Protein AF-A0A2S7TZQ3-F1 (afdb_monomer_lite)

Radius of gyration: 22.85 Å; chains: 1; bounding box: 57×41×84 Å

Secondary structure (DSSP, 8-state):
------PPPTTGGG-PPPHHHHHHHHHHHHHHHHHHHHHHHHHIIIIIHHHHHHHHHHHHHTT-EEEEEEEEEE-TTT--EEEEEEEEEEEETTEEEEEEEEEETTTTEEEEEEE-TT--EEEEEEEGGG--HHHHHHHHHHHHHHH-TTS--HHHH-----------SPEEEEEE-TTS-EEEEEEESSHHHHHHHHHHHHHHHT-GGGEEEE-TT--B--

pLDDT: mean 78.35, std 15.96, range [39.16, 97.81]

Structure (mmCIF, N/CA/C/O backbone):
data_AF-A0A2S7TZQ3-F1
#
_entry.id   AF-A0A2S7TZQ3-F1
#
loop_
_atom_site.group_PDB
_atom_site.id
_atom_site.type_symbol
_atom_site.label_atom_id
_atom_site.label_alt_id
_atom_site.label_comp_id
_atom_site.label_asym_id
_atom_site.label_entity_id
_atom_site.label_seq_id
_atom_site.pdbx_PDB_ins_code
_atom_site.Cartn_x
_atom_site.Cartn_y
_atom_site.Cartn_z
_atom_site.occupancy
_atom_site.B_iso_or_equiv
_atom_site.auth_seq_id
_atom_site.auth_comp_id
_atom_site.auth_asym_id
_atom_site.auth_atom_id
_atom_site.pdbx_PDB_model_num
ATOM 1 N N . MET A 1 1 ? -12.875 27.587 61.493 1.00 40.31 1 MET A N 1
ATOM 2 C CA . MET A 1 1 ? -13.147 26.764 60.299 1.00 40.31 1 MET A CA 1
ATOM 3 C C . MET A 1 1 ? -11.923 26.862 59.409 1.00 40.31 1 MET A C 1
ATOM 5 O O . MET A 1 1 ? -11.619 27.958 58.966 1.00 40.31 1 MET A O 1
ATOM 9 N N . SER A 1 2 ? -11.171 25.773 59.263 1.00 39.16 2 SER A N 1
ATOM 10 C CA . SER A 1 2 ? -10.035 25.671 58.342 1.00 39.16 2 SER A CA 1
ATOM 11 C C . SER A 1 2 ? -10.175 24.323 57.648 1.00 39.16 2 SER A C 1
ATOM 13 O O . SER A 1 2 ? -10.008 23.279 58.278 1.00 39.16 2 SER A O 1
ATOM 15 N N . THR A 1 3 ? -10.617 24.346 56.396 1.00 43.56 3 THR A N 1
ATOM 16 C CA . THR A 1 3 ? -10.601 23.195 55.496 1.00 43.56 3 THR A CA 1
ATOM 17 C C . THR A 1 3 ? -9.188 23.087 54.950 1.00 43.56 3 THR A C 1
ATOM 19 O O . THR A 1 3 ? -8.831 23.786 54.007 1.00 43.56 3 THR A O 1
ATOM 22 N N . ALA A 1 4 ? -8.362 22.263 55.592 1.00 45.78 4 ALA A N 1
ATOM 23 C CA . ALA A 1 4 ? -7.085 21.872 55.022 1.00 45.78 4 ALA A CA 1
ATOM 24 C C . ALA A 1 4 ? -7.366 21.034 53.767 1.00 45.78 4 ALA A C 1
ATOM 26 O O . ALA A 1 4 ? -7.912 19.933 53.863 1.00 45.78 4 ALA A O 1
ATOM 27 N N . GLU A 1 5 ? -7.030 21.581 52.600 1.00 50.19 5 GLU A N 1
ATOM 28 C CA . GLU A 1 5 ? -6.901 20.821 51.361 1.00 50.19 5 GLU A CA 1
ATOM 29 C C . GLU A 1 5 ? -5.890 19.698 51.612 1.00 50.19 5 GLU A C 1
ATOM 31 O O . GLU A 1 5 ? -4.717 19.941 51.907 1.00 50.19 5 GLU A O 1
ATOM 36 N N . LYS A 1 6 ? -6.364 18.449 51.578 1.00 46.00 6 LYS A N 1
ATOM 37 C CA . LYS A 1 6 ? -5.482 17.286 51.614 1.00 46.00 6 LYS A CA 1
ATOM 38 C C . LYS A 1 6 ? -4.682 17.276 50.316 1.00 46.00 6 LYS A C 1
ATOM 40 O O . LYS A 1 6 ? -5.243 17.061 49.247 1.00 46.00 6 LYS A O 1
ATOM 45 N N . ILE A 1 7 ? -3.382 17.507 50.437 1.00 48.31 7 ILE A N 1
ATOM 46 C CA . ILE A 1 7 ? -2.410 17.298 49.366 1.00 48.31 7 ILE A CA 1
ATOM 47 C C . ILE A 1 7 ? -2.466 15.802 48.994 1.00 48.31 7 ILE A C 1
ATOM 49 O O . ILE A 1 7 ? -2.360 14.982 49.911 1.00 48.31 7 ILE A O 1
ATOM 53 N N . PRO A 1 8 ? -2.664 15.430 47.712 1.00 45.78 8 PRO A N 1
ATOM 54 C CA . PRO A 1 8 ? -2.680 14.029 47.293 1.00 45.78 8 PRO A CA 1
ATOM 55 C C . PRO A 1 8 ? -1.352 13.359 47.653 1.00 45.78 8 PRO A C 1
ATOM 57 O O . PRO A 1 8 ? -0.284 13.944 47.446 1.00 45.78 8 PRO A O 1
ATOM 60 N N . GLU A 1 9 ? -1.401 12.153 48.216 1.00 46.19 9 GLU A N 1
ATOM 61 C CA . GLU A 1 9 ? -0.181 11.421 48.550 1.00 46.19 9 GLU A CA 1
ATOM 62 C C . GLU A 1 9 ? 0.488 10.917 47.265 1.00 46.19 9 GLU A C 1
ATOM 64 O O . GLU A 1 9 ? -0.164 10.487 46.319 1.00 46.19 9 GLU A O 1
ATOM 69 N N . PHE A 1 10 ? 1.822 10.922 47.240 1.00 42.47 10 PHE A N 1
ATOM 70 C CA . PHE A 1 10 ? 2.646 10.489 46.099 1.00 42.47 10 PHE A CA 1
ATOM 71 C C . PHE A 1 10 ? 2.366 9.036 45.643 1.00 42.47 10 PHE A C 1
ATOM 73 O O . PHE A 1 10 ? 2.779 8.636 44.557 1.00 42.47 10 PHE A O 1
ATOM 80 N N . ALA A 1 11 ? 1.669 8.246 46.468 1.00 44.31 11 ALA A N 1
ATOM 81 C CA . ALA A 1 11 ? 1.211 6.895 46.161 1.00 44.31 11 ALA A CA 1
ATOM 82 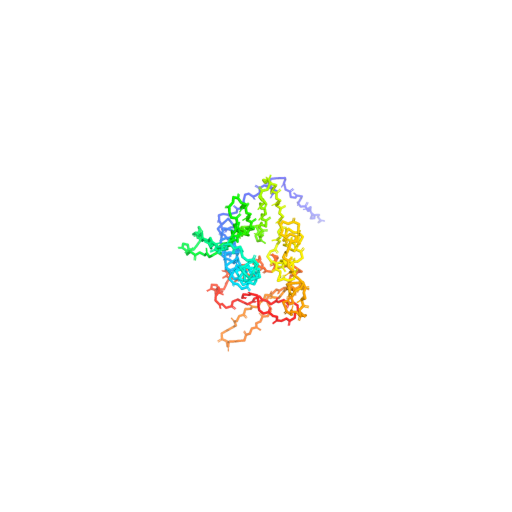C C . ALA A 1 11 ? 0.002 6.859 45.202 1.00 44.31 11 ALA A C 1
ATOM 84 O O . ALA A 1 11 ? -0.139 5.890 44.456 1.00 44.31 11 ALA A O 1
ATOM 85 N N . ASP A 1 12 ? -0.813 7.919 45.151 1.00 43.16 12 ASP A N 1
ATOM 86 C CA . ASP A 1 12 ? -1.972 8.022 44.249 1.00 43.16 12 ASP A CA 1
ATOM 87 C C . ASP A 1 12 ? -1.550 8.220 42.778 1.00 43.16 12 ASP A C 1
ATOM 89 O O . ASP A 1 12 ? -2.309 7.927 41.858 1.00 43.16 12 ASP A O 1
ATOM 93 N N . LEU A 1 13 ? -0.303 8.646 42.538 1.00 40.44 13 LEU A N 1
ATOM 94 C CA . LEU A 1 13 ? 0.304 8.775 41.203 1.00 40.44 13 LEU A CA 1
ATOM 95 C C . LEU A 1 13 ? 0.734 7.429 40.587 1.00 40.44 13 LEU A C 1
ATOM 97 O O . LEU A 1 13 ? 1.097 7.385 39.414 1.00 40.44 13 LEU A O 1
ATOM 101 N N . TYR A 1 14 ? 0.689 6.337 41.359 1.00 41.56 14 TYR A N 1
ATOM 102 C CA . TYR A 1 14 ? 1.014 4.973 40.919 1.00 41.56 14 TYR A CA 1
ATOM 103 C C . TYR A 1 14 ? -0.171 4.014 41.076 1.00 41.56 14 TYR A C 1
ATOM 105 O O . TYR A 1 14 ? 0.020 2.807 41.266 1.00 41.56 14 TYR A O 1
ATOM 113 N N . LEU A 1 15 ? -1.402 4.526 40.997 1.00 48.19 15 LEU A N 1
ATOM 114 C CA . LEU A 1 15 ? -2.578 3.673 40.874 1.00 48.19 15 LEU A CA 1
ATOM 115 C C . LEU A 1 15 ? -2.430 2.844 39.595 1.00 48.19 15 LEU A C 1
ATOM 117 O O . LEU A 1 15 ? -2.589 3.337 38.480 1.00 48.19 15 LEU A O 1
ATOM 121 N N . ARG A 1 16 ? -2.075 1.563 39.766 1.00 53.41 16 ARG A N 1
ATOM 122 C CA . ARG A 1 16 ? -2.205 0.572 38.700 1.00 53.41 16 ARG A CA 1
ATOM 123 C C . ARG A 1 16 ? -3.649 0.660 38.205 1.00 53.41 16 ARG A C 1
ATOM 125 O O . ARG A 1 16 ? -4.540 0.649 39.060 1.00 53.41 16 ARG A O 1
ATOM 132 N N . PRO A 1 17 ? -3.877 0.740 36.884 1.00 56.00 17 PRO A N 1
ATOM 133 C CA . PRO A 1 17 ? -5.229 0.784 36.364 1.00 56.00 17 PRO A CA 1
ATOM 134 C C . PRO A 1 17 ? -6.013 -0.391 36.947 1.00 56.00 17 PRO A C 1
ATOM 136 O O . PRO A 1 17 ? -5.501 -1.513 37.044 1.00 56.00 17 PRO A O 1
ATOM 139 N N . SER A 1 18 ? -7.234 -0.119 37.389 1.00 65.88 18 SER A N 1
ATOM 140 C CA . SER A 1 18 ? -8.145 -1.150 37.871 1.00 65.88 18 SER A CA 1
ATOM 141 C C . SER A 1 18 ? -8.323 -2.239 36.805 1.00 65.88 18 SER A C 1
ATOM 143 O O . SER A 1 18 ? -8.162 -1.998 35.609 1.00 65.88 18 SER A O 1
ATOM 145 N N . GLU A 1 19 ? -8.696 -3.459 37.203 1.00 63.53 19 GLU A N 1
ATOM 146 C CA . GLU A 1 19 ? -8.944 -4.542 36.234 1.00 63.53 19 GLU A CA 1
ATOM 147 C C . GLU A 1 19 ? -10.000 -4.166 35.182 1.00 63.53 19 GLU A C 1
ATOM 149 O O . GLU A 1 19 ? -9.946 -4.647 34.051 1.00 63.53 19 GLU A O 1
ATOM 154 N N . LYS A 1 20 ? -10.944 -3.290 35.548 1.00 66.19 20 LYS A N 1
ATOM 155 C CA . LYS A 1 20 ? -11.931 -2.725 34.629 1.00 66.19 20 LYS A CA 1
ATOM 156 C C . LYS A 1 20 ? -11.272 -1.782 33.619 1.00 66.19 20 LYS A C 1
ATOM 158 O O . LYS A 1 20 ? -11.453 -1.977 32.426 1.00 66.19 20 LYS A O 1
ATOM 163 N N . GLU A 1 21 ? -10.443 -0.843 34.074 1.00 60.06 21 GLU A N 1
ATOM 164 C CA . GLU A 1 21 ? -9.701 0.068 33.187 1.00 60.06 21 GLU A CA 1
ATOM 165 C C . GLU A 1 21 ? -8.742 -0.683 32.256 1.00 60.06 21 GLU A C 1
ATOM 167 O O . GLU A 1 21 ? -8.656 -0.352 31.077 1.00 60.06 21 GLU A O 1
ATOM 172 N N . MET A 1 22 ? -8.075 -1.739 32.736 1.00 61.31 22 MET A N 1
ATOM 173 C CA . MET A 1 22 ? -7.223 -2.576 31.882 1.00 61.31 22 MET A CA 1
ATOM 174 C C . MET A 1 22 ? -8.022 -3.369 30.837 1.00 61.31 22 MET A C 1
ATOM 176 O O . MET A 1 22 ? -7.559 -3.529 29.706 1.00 61.31 22 MET A O 1
ATOM 180 N N . LYS A 1 23 ? -9.218 -3.868 31.181 1.00 64.50 23 LYS A N 1
ATOM 181 C CA . LYS A 1 23 ? -10.108 -4.529 30.210 1.00 64.50 23 LYS A CA 1
ATOM 182 C C . LYS A 1 23 ? -10.623 -3.549 29.160 1.00 64.50 23 LYS A C 1
ATOM 184 O O . LYS A 1 23 ? -10.579 -3.881 27.978 1.00 64.50 23 LYS A O 1
ATOM 189 N N . ASP A 1 24 ? -11.027 -2.353 29.575 1.00 67.81 24 ASP A N 1
ATOM 190 C CA . ASP A 1 24 ? -11.523 -1.311 28.674 1.00 67.81 24 ASP A CA 1
ATOM 191 C C . ASP A 1 24 ? -10.411 -0.823 27.729 1.00 67.81 24 ASP A C 1
ATOM 193 O O . ASP A 1 24 ? -10.624 -0.713 26.523 1.00 67.81 24 ASP A O 1
ATOM 197 N N . GLN A 1 25 ? -9.188 -0.616 28.234 1.00 64.62 25 GLN A N 1
ATOM 198 C CA . GLN A 1 25 ? -8.023 -0.282 27.403 1.00 64.62 25 GLN A CA 1
ATOM 199 C C . GLN A 1 25 ? -7.701 -1.382 26.386 1.00 64.62 25 GLN A C 1
ATOM 201 O O . GLN A 1 25 ? -7.409 -1.086 25.227 1.00 64.62 25 GLN A O 1
ATOM 206 N N . ARG A 1 26 ? -7.792 -2.655 26.790 1.00 69.19 26 ARG A N 1
ATOM 207 C CA . ARG A 1 26 ? -7.564 -3.790 25.889 1.00 69.19 26 ARG A CA 1
ATOM 208 C C . ARG A 1 26 ? -8.643 -3.894 24.813 1.00 69.19 26 ARG A C 1
ATOM 210 O O . ARG A 1 26 ? -8.309 -4.205 23.675 1.00 69.19 26 ARG A O 1
ATOM 217 N N . GLY A 1 27 ? -9.904 -3.629 25.155 1.00 66.38 27 GLY A N 1
ATOM 218 C CA . GLY A 1 27 ? -11.001 -3.548 24.186 1.00 66.38 27 GLY A CA 1
ATOM 219 C C . GLY A 1 27 ? -10.746 -2.459 23.146 1.00 66.38 27 GLY A C 1
ATOM 220 O O . GLY A 1 27 ? -10.766 -2.739 21.950 1.00 66.38 27 GLY A O 1
ATOM 221 N N . ARG A 1 28 ? -10.374 -1.256 23.604 1.00 63.97 28 ARG A N 1
ATOM 222 C CA . ARG A 1 28 ? -10.083 -0.125 22.711 1.00 63.97 28 ARG A CA 1
ATOM 223 C C . ARG A 1 28 ? -8.926 -0.386 21.764 1.00 63.97 28 ARG A C 1
ATOM 225 O O . ARG A 1 28 ? -9.007 -0.100 20.576 1.00 63.97 28 ARG A O 1
ATOM 232 N N . TYR A 1 29 ? -7.857 -0.969 22.294 1.00 68.50 29 TYR A N 1
ATOM 233 C CA . TYR A 1 29 ? -6.710 -1.352 21.488 1.00 68.50 29 TYR A CA 1
ATOM 234 C C . TYR A 1 29 ? -7.091 -2.372 20.409 1.00 68.50 29 TYR A C 1
ATOM 236 O O . TYR A 1 29 ? -6.747 -2.178 19.250 1.00 68.50 29 TYR A O 1
ATOM 244 N N . ARG A 1 30 ? -7.855 -3.421 20.757 1.00 74.00 30 ARG A N 1
ATOM 245 C CA . ARG A 1 30 ? -8.294 -4.427 19.773 1.00 74.00 30 ARG A CA 1
ATOM 246 C C . ARG A 1 30 ? -9.117 -3.813 18.647 1.00 74.00 30 ARG A C 1
ATOM 248 O O . ARG A 1 30 ? -8.937 -4.189 17.495 1.00 74.00 30 ARG A O 1
ATOM 255 N N . GLN A 1 31 ? -9.992 -2.874 18.982 1.00 69.94 31 GLN A N 1
ATOM 256 C CA . GLN A 1 31 ? -10.812 -2.198 17.990 1.00 69.94 31 GLN A CA 1
ATOM 257 C C . GLN A 1 31 ? -9.984 -1.278 17.087 1.00 69.94 31 GLN A C 1
ATOM 259 O O . GLN A 1 31 ? -10.152 -1.326 15.875 1.00 69.94 31 GLN A O 1
ATOM 264 N N . ALA A 1 32 ? -9.068 -0.484 17.651 1.00 67.94 32 ALA A N 1
ATOM 265 C CA . ALA A 1 32 ? -8.173 0.357 16.858 1.00 67.94 32 ALA A CA 1
ATOM 266 C C . ALA A 1 32 ? -7.342 -0.486 15.881 1.00 67.94 32 ALA A C 1
ATOM 268 O O . ALA A 1 32 ? -7.292 -0.180 14.698 1.00 67.94 32 ALA A O 1
ATOM 269 N N . VAL A 1 33 ? -6.779 -1.600 16.352 1.00 75.94 33 VAL A N 1
ATOM 270 C CA . VAL A 1 33 ? -6.030 -2.534 15.502 1.00 75.94 33 VAL A CA 1
ATOM 271 C C . VAL A 1 33 ? -6.911 -3.109 14.390 1.00 75.94 33 VAL A C 1
ATOM 273 O O . VAL A 1 33 ? -6.476 -3.164 13.246 1.00 75.94 33 VAL A O 1
ATOM 276 N N . ARG A 1 34 ? -8.163 -3.489 14.683 1.00 79.38 34 ARG A N 1
ATOM 277 C CA . ARG A 1 34 ? -9.111 -3.961 13.658 1.00 79.38 34 ARG A CA 1
ATOM 278 C C . ARG A 1 34 ? -9.377 -2.897 12.591 1.00 79.38 34 ARG A C 1
ATOM 280 O O . ARG A 1 34 ? -9.386 -3.227 11.413 1.00 79.38 34 ARG A O 1
ATOM 287 N N . ILE A 1 35 ? -9.559 -1.640 12.992 1.00 76.12 35 ILE A N 1
ATOM 288 C CA . ILE A 1 35 ? -9.705 -0.517 12.054 1.00 76.12 35 ILE A CA 1
ATOM 289 C C . ILE A 1 35 ? -8.439 -0.368 11.202 1.00 76.12 35 ILE A C 1
ATOM 291 O O . ILE A 1 35 ? -8.540 -0.188 9.994 1.00 76.12 35 ILE A O 1
ATOM 295 N N . GLY A 1 36 ? -7.258 -0.506 11.812 1.00 76.12 36 GLY A N 1
ATOM 296 C CA . GLY A 1 36 ? -5.987 -0.539 11.094 1.00 76.12 36 GLY A CA 1
ATOM 297 C C . GLY A 1 36 ? -5.963 -1.620 10.013 1.00 76.12 36 GLY A C 1
ATOM 298 O O . GLY A 1 36 ? -5.625 -1.321 8.877 1.00 76.12 36 GLY A O 1
ATOM 299 N N . PHE A 1 37 ? -6.391 -2.847 10.326 1.00 84.88 37 PHE A N 1
ATOM 300 C CA . PHE A 1 37 ? -6.475 -3.934 9.341 1.00 84.88 37 PHE A CA 1
ATOM 301 C C . PHE A 1 37 ? -7.427 -3.619 8.178 1.00 84.88 37 PHE A C 1
ATOM 303 O O . PHE A 1 37 ? -7.059 -3.825 7.026 1.00 84.88 37 PHE A O 1
ATOM 310 N N . VAL A 1 38 ? -8.617 -3.086 8.468 1.00 82.56 38 VAL A N 1
ATOM 311 C CA . VAL A 1 38 ? -9.611 -2.735 7.438 1.00 82.56 38 VAL A CA 1
ATOM 312 C C . VAL A 1 38 ? -9.099 -1.618 6.524 1.00 82.56 38 VAL A C 1
ATOM 314 O O . VAL A 1 38 ? -9.182 -1.730 5.305 1.00 82.56 38 VAL A O 1
ATOM 317 N N . GLU A 1 39 ? -8.526 -0.555 7.092 1.00 79.19 39 GLU A N 1
ATOM 318 C CA . GLU A 1 39 ? -7.993 0.555 6.293 1.00 79.19 39 GLU A CA 1
ATOM 319 C C . GLU A 1 39 ? -6.761 0.151 5.478 1.00 79.19 39 GLU A C 1
ATOM 321 O O . GLU A 1 39 ? -6.589 0.608 4.349 1.00 79.19 39 GLU A O 1
ATOM 326 N N . MET A 1 40 ? -5.915 -0.722 6.026 1.00 90.00 40 MET A N 1
ATOM 327 C CA . MET A 1 40 ? -4.774 -1.295 5.317 1.00 90.00 40 MET A CA 1
ATOM 328 C C . MET A 1 40 ? -5.212 -2.057 4.064 1.00 90.00 40 MET A C 1
ATOM 330 O O . MET A 1 40 ? -4.648 -1.849 2.988 1.00 90.00 40 MET A O 1
ATOM 334 N N . GLU A 1 41 ? -6.213 -2.924 4.204 1.00 91.06 41 GLU A N 1
ATOM 335 C CA . GLU A 1 41 ? -6.772 -3.697 3.097 1.00 91.06 41 GLU A CA 1
ATOM 336 C C . GLU A 1 41 ? -7.365 -2.769 2.042 1.00 91.06 41 GLU A C 1
ATOM 338 O O . GLU A 1 41 ? -6.943 -2.811 0.886 1.00 91.06 41 GLU A O 1
ATOM 343 N N . ARG A 1 42 ? -8.224 -1.834 2.464 1.00 88.75 42 ARG A N 1
ATOM 344 C CA . ARG A 1 42 ? -8.833 -0.842 1.574 1.00 88.75 42 ARG A CA 1
ATOM 345 C C . ARG A 1 42 ? -7.785 -0.071 0.769 1.00 88.75 42 ARG A C 1
ATOM 347 O O . ARG A 1 42 ? -7.892 0.034 -0.446 1.00 88.75 42 ARG A O 1
ATOM 354 N N . ILE A 1 43 ? -6.744 0.454 1.419 1.00 87.94 43 ILE A N 1
ATOM 355 C CA . ILE A 1 43 ? -5.677 1.206 0.736 1.00 87.94 43 ILE A CA 1
ATOM 356 C C . ILE A 1 43 ? -4.876 0.303 -0.214 1.00 87.94 43 ILE A C 1
ATOM 358 O O . ILE A 1 43 ? -4.500 0.734 -1.308 1.00 87.94 43 ILE A O 1
ATOM 362 N N . SER A 1 44 ? -4.612 -0.943 0.177 1.00 94.06 44 SER A N 1
ATOM 363 C CA . SER A 1 44 ? -3.892 -1.895 -0.673 1.00 94.06 44 SER A CA 1
ATOM 364 C C . SER A 1 44 ? -4.675 -2.201 -1.952 1.00 94.06 44 SER A C 1
ATOM 366 O O . SER A 1 44 ? -4.103 -2.161 -3.042 1.00 94.06 44 SER A O 1
ATOM 368 N N . GLU A 1 45 ? -5.978 -2.452 -1.826 1.00 90.81 45 GLU A N 1
ATOM 369 C CA . GLU A 1 45 ? -6.866 -2.817 -2.934 1.00 90.81 45 GLU A CA 1
ATOM 370 C C . GLU A 1 45 ? -7.268 -1.629 -3.814 1.00 90.81 45 GLU A C 1
ATOM 372 O O . GLU A 1 45 ? -7.337 -1.768 -5.033 1.00 90.81 45 GLU A O 1
ATOM 377 N N . GLU A 1 46 ? -7.521 -0.459 -3.225 1.00 87.75 46 GLU A N 1
ATOM 378 C CA . GLU A 1 46 ? -8.034 0.710 -3.953 1.00 87.75 46 GLU A CA 1
ATOM 379 C C . GLU A 1 46 ? -6.927 1.633 -4.478 1.00 87.75 46 GLU A C 1
ATOM 381 O O . GLU A 1 46 ? -7.172 2.408 -5.403 1.00 87.75 46 GLU A O 1
ATOM 386 N N . VAL A 1 47 ? -5.717 1.575 -3.905 1.00 88.19 47 VAL A N 1
ATOM 387 C CA . VAL A 1 47 ? -4.598 2.456 -4.282 1.00 88.19 47 VAL A CA 1
ATOM 388 C C . VAL A 1 47 ? -3.396 1.652 -4.757 1.00 88.19 47 VAL A C 1
ATOM 390 O O . VAL A 1 47 ? -3.001 1.768 -5.912 1.00 88.19 47 VAL A O 1
ATOM 393 N N . VAL A 1 48 ? -2.792 0.827 -3.900 1.00 93.25 48 VAL A N 1
ATOM 394 C CA . VAL A 1 48 ? -1.484 0.218 -4.210 1.00 93.25 48 VAL A CA 1
ATOM 395 C C . VAL A 1 48 ? -1.558 -0.714 -5.423 1.00 93.25 48 VAL A C 1
ATOM 397 O O . VAL A 1 48 ? -0.749 -0.579 -6.343 1.00 93.25 48 VAL A O 1
ATOM 400 N N . ILE A 1 49 ? -2.516 -1.646 -5.442 1.00 94.75 49 ILE A N 1
ATOM 401 C CA . ILE A 1 49 ? -2.660 -2.619 -6.534 1.00 94.75 49 ILE A CA 1
ATOM 402 C C . ILE A 1 49 ? -3.002 -1.919 -7.862 1.00 94.75 49 ILE A C 1
ATOM 404 O O . ILE A 1 49 ? -2.257 -2.131 -8.820 1.00 94.75 49 ILE A O 1
ATOM 408 N N . PRO A 1 50 ? -4.022 -1.039 -7.951 1.00 92.50 50 PRO A N 1
ATOM 409 C CA . PRO A 1 50 ? -4.340 -0.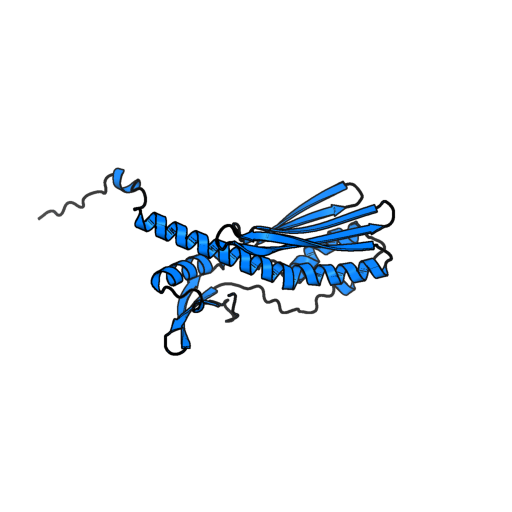343 -9.200 1.00 92.50 50 PRO A CA 1
ATOM 410 C C . PRO A 1 50 ? -3.185 0.507 -9.737 1.00 92.50 50 PRO A C 1
ATOM 412 O O . PRO A 1 50 ? -2.944 0.545 -10.945 1.00 92.50 50 PRO A O 1
ATOM 415 N N . GLU A 1 51 ? -2.426 1.172 -8.861 1.00 91.56 51 GLU A N 1
ATOM 416 C CA . GLU A 1 51 ? -1.258 1.941 -9.297 1.00 91.56 51 GLU A CA 1
ATOM 417 C C . GLU A 1 51 ? -0.125 1.039 -9.803 1.00 91.56 51 GLU A C 1
ATOM 419 O O . GLU A 1 51 ? 0.536 1.365 -10.793 1.00 91.56 51 GLU A O 1
ATOM 424 N N . PHE A 1 52 ? 0.066 -0.140 -9.206 1.00 95.38 52 PHE A N 1
ATOM 425 C CA . PHE A 1 52 ? 0.971 -1.150 -9.754 1.00 95.38 52 PHE A CA 1
ATOM 426 C C . PHE A 1 52 ? 0.510 -1.725 -11.089 1.00 95.38 52 PHE A C 1
ATOM 428 O O . PHE A 1 52 ? 1.360 -1.972 -11.943 1.00 95.38 52 PHE A O 1
ATOM 435 N N . GLU A 1 53 ? -0.792 -1.897 -11.312 1.00 94.56 53 GLU A N 1
ATOM 436 C CA . GLU A 1 53 ? -1.324 -2.319 -12.612 1.00 94.56 53 GLU A CA 1
ATOM 437 C C . GLU A 1 53 ? -1.015 -1.287 -13.702 1.00 94.56 53 GLU A C 1
ATOM 439 O O . GLU A 1 53 ? -0.538 -1.658 -14.778 1.00 94.56 53 GLU A O 1
ATOM 444 N N . LYS A 1 54 ? -1.191 0.011 -13.410 1.00 92.56 54 LYS A N 1
ATOM 445 C CA . LYS A 1 54 ? -0.851 1.107 -14.337 1.00 92.56 54 LYS A CA 1
ATOM 446 C C . LYS A 1 54 ? 0.639 1.115 -14.683 1.00 92.56 54 LYS A C 1
ATOM 448 O O . LYS A 1 54 ? 1.002 1.112 -15.859 1.00 92.56 54 LYS A O 1
ATOM 453 N N . VAL A 1 55 ? 1.511 1.077 -13.671 1.00 93.69 55 VAL A N 1
ATOM 454 C CA . VAL A 1 55 ? 2.971 1.026 -13.877 1.00 93.69 55 VAL A CA 1
ATOM 455 C C . VAL A 1 55 ? 3.374 -0.246 -14.624 1.00 93.69 55 VAL A C 1
ATOM 457 O O . VAL A 1 55 ? 4.220 -0.207 -15.519 1.00 93.69 55 VAL A O 1
ATOM 460 N N . GLY A 1 56 ? 2.762 -1.376 -14.272 1.00 95.38 56 GLY A N 1
ATOM 461 C CA . GLY A 1 56 ? 3.027 -2.666 -14.887 1.00 95.38 56 GLY A CA 1
ATOM 462 C C . GLY A 1 56 ? 2.685 -2.688 -16.371 1.00 95.38 56 GLY A C 1
ATOM 463 O O . GLY A 1 56 ? 3.499 -3.167 -17.157 1.00 95.38 56 GLY A O 1
ATOM 464 N N . ALA A 1 57 ? 1.554 -2.100 -16.769 1.00 95.12 57 ALA A N 1
ATOM 465 C CA . ALA A 1 57 ? 1.169 -1.978 -18.173 1.00 95.12 57 ALA A CA 1
ATOM 466 C C . ALA A 1 57 ? 2.215 -1.201 -18.993 1.00 95.12 57 ALA A C 1
ATOM 468 O O . ALA A 1 57 ? 2.679 -1.696 -20.020 1.00 95.12 57 ALA A O 1
ATOM 469 N N . ILE A 1 58 ? 2.668 -0.046 -18.490 1.00 94.75 58 ILE A N 1
ATOM 470 C CA . ILE A 1 58 ? 3.694 0.784 -19.151 1.00 94.75 58 ILE A CA 1
ATOM 471 C C . ILE A 1 58 ? 5.008 0.004 -19.321 1.00 94.75 58 ILE A C 1
ATOM 473 O O . ILE A 1 58 ? 5.636 0.018 -20.382 1.00 94.75 58 ILE A O 1
ATOM 477 N N . LEU A 1 59 ? 5.433 -0.711 -18.277 1.00 95.50 59 LEU A N 1
ATOM 478 C CA .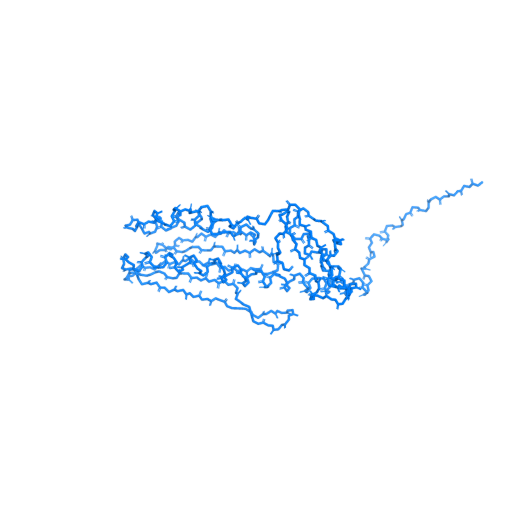 LEU A 1 59 ? 6.654 -1.517 -18.306 1.00 95.50 59 LEU A CA 1
ATOM 479 C C . LEU A 1 59 ? 6.542 -2.712 -19.263 1.00 95.50 59 LEU A C 1
ATOM 481 O O . LEU A 1 59 ? 7.498 -3.014 -19.984 1.00 95.50 59 LEU A O 1
ATOM 485 N N . MET A 1 60 ? 5.386 -3.377 -19.298 1.00 95.75 60 MET A N 1
ATOM 486 C CA . MET A 1 60 ? 5.124 -4.477 -20.227 1.00 95.75 60 MET A CA 1
ATOM 487 C C . MET A 1 60 ? 5.190 -4.016 -21.686 1.00 95.75 60 MET A C 1
ATOM 489 O O . MET A 1 60 ? 5.821 -4.693 -22.501 1.00 95.75 60 MET A O 1
ATOM 493 N N . ASP A 1 61 ? 4.639 -2.843 -22.006 1.00 94.88 61 ASP A N 1
ATOM 494 C CA . ASP A 1 61 ? 4.720 -2.252 -23.350 1.00 94.88 61 ASP A CA 1
ATOM 495 C C . ASP A 1 61 ? 6.169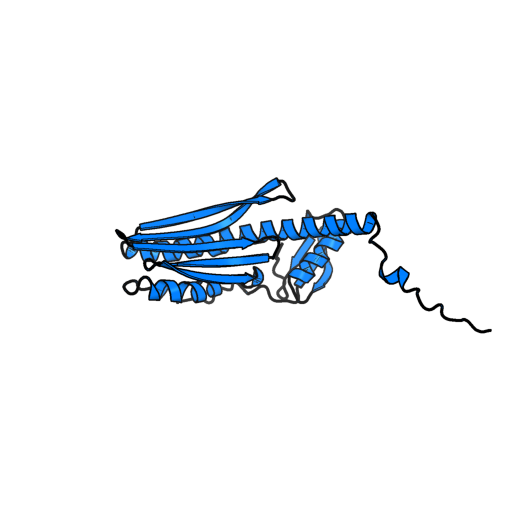 -1.933 -23.763 1.00 94.88 61 ASP A C 1
ATOM 497 O O . ASP A 1 61 ? 6.534 -2.039 -24.938 1.00 94.88 61 ASP A O 1
ATOM 501 N N . ALA A 1 62 ? 7.036 -1.633 -22.792 1.00 94.00 62 ALA A N 1
ATOM 502 C CA . ALA A 1 62 ? 8.475 -1.460 -22.996 1.00 94.00 62 ALA A CA 1
ATOM 503 C C . ALA A 1 62 ? 9.278 -2.783 -23.052 1.00 94.00 62 ALA A C 1
ATOM 505 O O . ALA A 1 62 ? 10.503 -2.769 -23.243 1.00 94.00 62 ALA A O 1
ATOM 506 N N . GLY A 1 63 ? 8.611 -3.935 -22.923 1.00 95.00 63 GLY A N 1
ATOM 507 C CA . GLY A 1 63 ? 9.212 -5.267 -23.024 1.00 95.00 63 GLY A CA 1
ATOM 508 C C . GLY A 1 63 ? 9.835 -5.791 -21.727 1.00 95.00 63 GLY A C 1
ATOM 509 O O . GLY A 1 63 ? 10.785 -6.579 -21.793 1.00 95.00 63 GLY A O 1
ATOM 510 N N . TYR A 1 64 ? 9.346 -5.336 -20.572 1.00 96.69 64 TYR A N 1
ATOM 511 C CA . TYR A 1 64 ? 9.662 -5.916 -19.266 1.00 96.69 64 TYR A CA 1
ATOM 512 C C . TYR A 1 64 ? 8.661 -7.012 -18.883 1.00 96.69 64 TYR A C 1
ATOM 514 O O . TYR A 1 64 ? 7.468 -6.906 -19.154 1.00 96.69 64 TYR A O 1
ATOM 522 N N . ASP A 1 65 ? 9.150 -8.036 -18.186 1.00 97.12 65 ASP A N 1
ATOM 523 C CA . ASP A 1 65 ? 8.314 -9.024 -17.508 1.00 97.12 65 ASP A CA 1
ATOM 524 C C . ASP A 1 65 ? 7.948 -8.487 -16.120 1.00 97.12 65 ASP A C 1
ATOM 526 O O . ASP A 1 65 ? 8.837 -8.184 -15.312 1.00 97.12 65 ASP A O 1
ATOM 530 N N . VAL A 1 66 ? 6.649 -8.374 -15.846 1.00 97.56 66 VAL A N 1
ATOM 531 C CA . VAL A 1 66 ? 6.111 -7.756 -14.630 1.00 97.56 66 VAL A CA 1
ATOM 532 C C . VAL A 1 66 ? 5.186 -8.725 -13.893 1.00 97.56 66 VAL A C 1
ATOM 534 O O . VAL A 1 66 ? 4.369 -9.405 -14.510 1.00 97.56 66 VAL A O 1
ATOM 537 N N . GLU A 1 67 ? 5.306 -8.777 -12.568 1.00 97.75 67 GLU A N 1
ATOM 538 C CA . GLU A 1 67 ? 4.472 -9.588 -11.677 1.00 97.75 67 GLU A CA 1
ATOM 539 C C . GLU A 1 67 ? 4.006 -8.733 -10.491 1.00 97.75 67 GLU A C 1
ATOM 541 O O . GLU A 1 67 ? 4.829 -8.114 -9.812 1.00 97.75 67 GLU A O 1
ATOM 546 N N . ILE A 1 68 ? 2.695 -8.710 -10.236 1.00 97.44 68 ILE A N 1
ATOM 547 C CA . ILE A 1 68 ? 2.118 -8.135 -9.015 1.00 97.44 68 ILE A CA 1
ATOM 548 C C . ILE A 1 68 ? 1.950 -9.267 -8.003 1.00 97.44 68 ILE A C 1
ATOM 550 O O . ILE A 1 68 ? 1.266 -10.254 -8.267 1.00 97.44 68 ILE A O 1
ATOM 554 N N . VAL A 1 69 ? 2.584 -9.118 -6.846 1.00 97.12 69 VAL A N 1
ATOM 555 C CA . VAL A 1 69 ? 2.513 -10.050 -5.722 1.00 97.12 69 VAL A CA 1
ATOM 556 C C . VAL A 1 69 ? 1.678 -9.399 -4.633 1.00 97.12 69 VAL A C 1
ATOM 558 O O . VAL A 1 69 ? 2.044 -8.336 -4.149 1.00 97.12 69 VAL A O 1
ATOM 561 N N . VAL A 1 70 ? 0.567 -10.019 -4.248 1.00 96.69 70 VAL A N 1
ATOM 562 C CA . VAL A 1 70 ? -0.287 -9.538 -3.153 1.00 96.69 70 VAL A CA 1
ATOM 563 C C . VAL A 1 70 ? 0.118 -10.245 -1.862 1.00 96.69 70 VAL A C 1
ATOM 565 O O . VAL A 1 70 ? 0.384 -11.449 -1.878 1.00 96.69 70 VAL A O 1
ATOM 568 N N . PHE A 1 71 ? 0.188 -9.498 -0.762 1.00 95.81 71 PHE A N 1
ATOM 569 C CA . PHE A 1 71 ? 0.506 -10.031 0.561 1.00 95.81 71 PHE A CA 1
ATOM 570 C C . PHE A 1 71 ? -0.741 -10.035 1.436 1.00 95.81 71 PHE A C 1
ATOM 572 O O . PHE A 1 71 ? -1.489 -9.057 1.460 1.00 95.81 71 PHE A O 1
ATOM 579 N N . ASP A 1 72 ? -0.933 -11.115 2.182 1.00 94.69 72 ASP A N 1
ATOM 580 C CA . ASP A 1 72 ? -1.990 -11.248 3.173 1.00 94.69 72 ASP A CA 1
ATOM 581 C C . ASP A 1 72 ? -1.414 -11.457 4.580 1.00 94.69 72 ASP A C 1
ATOM 583 O O . ASP A 1 72 ? -0.233 -11.765 4.779 1.00 94.69 72 ASP A O 1
ATOM 587 N N . THR A 1 73 ? -2.242 -11.201 5.587 1.00 92.12 73 THR A N 1
ATOM 588 C CA . THR A 1 73 ? -1.891 -11.404 6.991 1.00 92.12 73 THR A CA 1
ATOM 589 C C . THR A 1 73 ? -3.131 -11.735 7.813 1.00 92.12 73 THR A C 1
ATOM 591 O O . THR A 1 73 ? -4.215 -11.198 7.582 1.00 92.12 73 THR A O 1
ATOM 594 N N . GLU A 1 74 ? -2.980 -12.625 8.789 1.00 90.56 74 GLU A N 1
ATOM 595 C CA . GLU A 1 74 ? -4.050 -12.963 9.727 1.00 90.56 74 GLU A CA 1
ATOM 596 C C . GLU A 1 74 ? -4.104 -11.936 10.864 1.00 90.56 74 GLU A C 1
ATOM 598 O O . GLU A 1 74 ? -3.099 -11.616 11.513 1.00 90.56 74 GLU A O 1
ATOM 603 N N . SER A 1 75 ? -5.303 -11.434 11.148 1.00 85.06 75 SER A N 1
ATOM 604 C CA . SER A 1 75 ? -5.535 -10.518 12.252 1.00 85.06 75 SER A CA 1
ATOM 605 C C . SER A 1 75 ? -5.511 -11.245 13.589 1.00 85.06 75 SER A C 1
ATOM 607 O O . SER A 1 75 ? -6.373 -12.065 13.895 1.00 85.06 75 SER A O 1
ATOM 609 N N . ASN A 1 76 ? -4.594 -10.854 14.471 1.00 79.31 76 ASN A N 1
ATOM 610 C CA . ASN A 1 76 ? -4.541 -11.379 15.839 1.00 79.31 76 ASN A CA 1
ATOM 611 C C . ASN A 1 76 ? -5.685 -10.878 16.748 1.00 79.31 76 ASN A C 1
ATOM 613 O O . ASN A 1 76 ? -5.738 -11.247 17.929 1.00 79.31 76 ASN A O 1
ATOM 617 N N . VAL A 1 77 ? -6.563 -9.999 16.244 1.00 77.88 77 VAL A N 1
ATOM 618 C CA . VAL A 1 77 ? -7.688 -9.439 17.005 1.00 77.88 77 VAL A CA 1
ATOM 619 C C . VAL A 1 77 ? -9.047 -9.986 16.588 1.00 77.88 77 VAL A C 1
ATOM 621 O O . VAL A 1 77 ? -9.906 -10.060 17.474 1.00 77.88 77 VAL A O 1
ATOM 624 N N . CYS A 1 78 ? -9.246 -10.372 15.326 1.00 75.50 78 CYS A N 1
ATOM 625 C CA . CYS A 1 78 ? -10.517 -10.921 14.837 1.00 75.50 78 CYS A CA 1
ATOM 626 C C . CYS A 1 78 ? -10.405 -12.247 14.067 1.00 75.50 78 CYS A C 1
ATOM 628 O O . CYS A 1 78 ? -11.437 -12.751 13.649 1.00 75.50 78 CYS A O 1
ATOM 630 N N . ASP A 1 79 ? -9.208 -12.835 13.951 1.00 79.31 79 ASP A N 1
ATOM 631 C CA . ASP A 1 79 ? -8.947 -14.110 13.257 1.00 79.31 79 ASP A CA 1
ATOM 632 C C . ASP A 1 79 ? -9.356 -14.116 11.762 1.00 79.31 79 ASP A C 1
ATOM 634 O O . ASP A 1 79 ? -9.432 -15.175 11.140 1.00 79.31 79 ASP A O 1
ATOM 638 N N . ASP A 1 80 ? -9.588 -12.935 11.177 1.00 84.94 80 ASP A N 1
ATOM 639 C CA . ASP A 1 80 ? -9.844 -12.743 9.747 1.00 84.94 80 ASP A CA 1
ATOM 640 C C . ASP A 1 80 ? -8.524 -12.518 8.984 1.00 84.94 80 ASP A C 1
ATOM 642 O O . ASP A 1 80 ? -7.540 -12.024 9.545 1.00 84.94 80 ASP A O 1
ATOM 646 N N . LEU A 1 81 ? -8.506 -12.867 7.695 1.00 91.69 81 LEU A N 1
ATOM 647 C CA . LEU A 1 81 ? -7.383 -12.629 6.785 1.00 91.69 81 LEU A CA 1
ATOM 648 C C . LEU A 1 81 ? -7.591 -11.298 6.053 1.00 91.69 81 LEU A C 1
ATOM 650 O O . LEU A 1 81 ? -8.670 -11.087 5.507 1.00 91.69 81 LEU A O 1
ATOM 654 N N . PHE A 1 82 ? -6.562 -10.450 6.020 1.00 92.06 82 PHE A N 1
ATOM 655 C CA . PHE A 1 82 ? -6.592 -9.142 5.358 1.00 92.06 82 PHE A CA 1
ATOM 656 C C . PHE A 1 82 ? -5.450 -8.997 4.358 1.00 92.06 82 PHE A C 1
ATOM 658 O O . PHE A 1 82 ? -4.334 -9.459 4.621 1.00 92.06 82 PHE A O 1
ATOM 665 N N . VAL A 1 83 ? -5.692 -8.280 3.260 1.00 94.44 83 VAL A N 1
ATOM 666 C CA . VAL A 1 83 ? -4.616 -7.835 2.360 1.00 94.44 83 VAL A CA 1
ATOM 667 C C . VAL A 1 83 ? -3.773 -6.771 3.064 1.00 94.44 83 VAL A C 1
ATOM 669 O O . VAL A 1 83 ? -4.283 -5.732 3.477 1.00 94.44 83 VAL A O 1
ATOM 672 N N . CYS A 1 84 ? -2.469 -7.011 3.209 1.00 94.00 84 CYS A N 1
ATOM 673 C CA . CYS A 1 84 ? -1.556 -6.088 3.893 1.00 94.00 84 CYS A CA 1
ATOM 674 C C . CYS A 1 84 ? -0.640 -5.300 2.969 1.00 94.00 84 CYS A C 1
ATOM 676 O O . CYS A 1 84 ? 0.116 -4.450 3.432 1.00 94.00 84 CYS A O 1
ATOM 678 N N . GLY A 1 85 ? -0.687 -5.561 1.672 1.00 96.25 85 GLY A N 1
ATOM 679 C CA . GLY A 1 85 ? 0.082 -4.798 0.714 1.00 96.25 85 GLY A CA 1
ATOM 680 C C . GLY A 1 85 ? 0.280 -5.545 -0.584 1.00 96.25 85 GLY A C 1
ATOM 681 O O . GLY A 1 85 ? -0.310 -6.598 -0.836 1.00 96.25 85 GLY A O 1
ATOM 682 N N . ALA A 1 86 ? 1.153 -4.991 -1.410 1.00 97.81 86 ALA A N 1
ATOM 683 C CA . ALA A 1 86 ? 1.512 -5.590 -2.676 1.00 97.81 86 ALA A CA 1
ATOM 684 C C . ALA A 1 86 ? 2.953 -5.245 -3.045 1.00 97.81 86 ALA A C 1
ATOM 686 O O . ALA A 1 86 ? 3.544 -4.285 -2.544 1.00 97.81 86 ALA A O 1
ATOM 687 N N . GLY A 1 87 ? 3.519 -6.019 -3.960 1.00 97.44 87 GLY A N 1
ATOM 688 C CA . GLY A 1 87 ? 4.800 -5.749 -4.582 1.00 97.44 87 GLY A CA 1
ATOM 689 C C . GLY A 1 87 ? 4.717 -5.858 -6.095 1.00 97.44 87 GLY A C 1
ATOM 690 O O . GLY A 1 87 ? 4.091 -6.767 -6.626 1.00 97.44 87 GLY A O 1
ATOM 691 N N . LEU A 1 88 ? 5.396 -4.952 -6.787 1.00 97.69 88 LEU A N 1
ATOM 692 C CA . LEU A 1 88 ? 5.631 -5.003 -8.219 1.00 97.69 88 LEU A CA 1
ATOM 693 C C . LEU A 1 88 ? 7.043 -5.517 -8.469 1.00 97.69 88 LEU A C 1
ATOM 695 O O . LEU A 1 88 ? 8.028 -4.819 -8.214 1.00 97.69 88 LEU A O 1
ATOM 699 N N . ARG A 1 89 ? 7.151 -6.737 -8.984 1.00 97.50 89 ARG A N 1
ATOM 700 C CA . ARG A 1 89 ? 8.413 -7.326 -9.423 1.00 97.50 89 ARG A CA 1
ATOM 701 C C . ARG A 1 89 ? 8.593 -7.074 -10.913 1.00 97.50 89 ARG A C 1
ATOM 703 O O . ARG A 1 89 ? 7.710 -7.366 -11.709 1.00 97.50 89 ARG A O 1
ATOM 710 N N . ILE A 1 90 ? 9.765 -6.568 -11.281 1.00 97.56 90 ILE A N 1
ATOM 711 C CA . ILE A 1 90 ? 10.084 -6.134 -12.641 1.00 97.56 90 ILE A CA 1
ATOM 712 C C . ILE A 1 90 ? 11.359 -6.842 -13.082 1.00 97.56 90 ILE A C 1
ATOM 714 O O . ILE A 1 90 ? 12.369 -6.838 -12.368 1.00 97.56 90 ILE A O 1
ATOM 718 N N . SER A 1 91 ? 11.338 -7.457 -14.260 1.00 96.38 91 SER A N 1
ATOM 719 C CA . SER A 1 91 ? 12.492 -8.180 -14.780 1.00 96.38 91 SER A CA 1
ATOM 720 C C . SER A 1 91 ? 12.691 -8.032 -16.281 1.00 96.38 91 SER A C 1
ATOM 722 O O . SER A 1 91 ? 11.745 -7.897 -17.047 1.00 96.38 91 SER A O 1
ATOM 724 N N . ARG A 1 92 ? 13.961 -8.046 -16.697 1.00 94.12 92 ARG A N 1
ATOM 725 C CA . ARG A 1 92 ? 14.366 -8.097 -18.106 1.00 94.12 92 ARG A CA 1
ATOM 726 C C . ARG A 1 92 ? 15.726 -8.776 -18.216 1.00 94.12 92 ARG A C 1
ATOM 728 O O . ARG A 1 92 ? 16.758 -8.210 -17.851 1.00 94.12 92 ARG A O 1
ATOM 735 N N . GLY A 1 93 ? 15.738 -10.022 -18.685 1.00 90.38 93 GLY A N 1
ATOM 736 C CA . GLY A 1 93 ? 16.953 -10.841 -18.693 1.00 90.38 93 GLY A CA 1
ATOM 737 C C . GLY A 1 93 ? 17.500 -11.055 -17.276 1.00 90.38 93 GLY A C 1
ATOM 738 O O . GLY A 1 93 ? 16.848 -11.688 -16.455 1.00 90.38 93 GLY A O 1
ATOM 739 N N . HIS A 1 94 ? 18.697 -10.533 -16.989 1.00 87.94 94 HIS A N 1
ATOM 740 C CA . HIS A 1 94 ? 19.339 -10.625 -15.666 1.00 87.94 94 HIS A CA 1
ATOM 741 C C . HIS A 1 94 ? 19.057 -9.428 -14.747 1.00 87.94 94 HIS A C 1
ATOM 743 O O . HIS A 1 94 ? 19.522 -9.407 -13.608 1.00 87.94 94 HIS A O 1
ATOM 749 N N . MET A 1 95 ? 18.350 -8.410 -15.241 1.00 90.69 95 MET A N 1
ATOM 750 C CA . MET A 1 95 ? 18.000 -7.233 -14.453 1.00 90.69 95 MET A CA 1
ATOM 751 C C . MET A 1 95 ? 16.720 -7.522 -13.674 1.00 90.69 95 MET A C 1
ATOM 753 O O . MET A 1 95 ? 15.712 -7.903 -14.269 1.00 90.69 95 MET A O 1
ATOM 757 N N . HIS A 1 96 ? 16.772 -7.333 -12.356 1.00 94.31 96 HIS A N 1
ATOM 758 C CA . HIS A 1 96 ? 15.642 -7.526 -11.452 1.00 94.31 96 HIS A CA 1
ATOM 759 C C . HIS A 1 96 ? 15.491 -6.314 -10.540 1.00 94.31 96 HIS A C 1
ATOM 761 O O . HIS A 1 96 ? 16.429 -5.947 -9.837 1.00 94.31 96 HIS A O 1
ATOM 767 N N . SER A 1 97 ? 14.299 -5.739 -10.529 1.00 96.25 97 SER A N 1
ATOM 768 C CA . SER A 1 97 ? 13.918 -4.625 -9.669 1.00 96.25 97 SER A CA 1
ATOM 769 C C . SER A 1 97 ? 12.594 -4.954 -8.976 1.00 96.25 97 SER A C 1
ATOM 771 O O . SER A 1 97 ? 11.825 -5.785 -9.463 1.00 96.25 97 SER A O 1
ATOM 773 N N . ALA A 1 98 ? 12.324 -4.324 -7.840 1.00 96.56 98 ALA A N 1
ATOM 774 C CA . ALA A 1 98 ? 11.076 -4.479 -7.112 1.00 96.56 98 ALA A CA 1
ATOM 775 C C . ALA A 1 98 ? 10.655 -3.170 -6.440 1.00 96.56 98 ALA A C 1
ATOM 777 O O . ALA A 1 98 ? 11.500 -2.383 -6.009 1.00 96.56 98 ALA A O 1
ATOM 778 N N . ILE A 1 99 ? 9.347 -2.977 -6.330 1.00 96.94 99 ILE A N 1
ATOM 779 C CA . ILE A 1 99 ? 8.708 -1.960 -5.493 1.00 96.94 99 ILE A CA 1
ATOM 780 C C . ILE A 1 99 ? 7.748 -2.713 -4.582 1.00 96.94 99 ILE A C 1
ATOM 782 O O . ILE A 1 99 ? 7.026 -3.576 -5.063 1.00 96.94 99 ILE A O 1
ATOM 786 N N . VAL A 1 100 ? 7.750 -2.438 -3.286 1.00 96.81 100 VAL A N 1
ATOM 787 C CA . VAL A 1 100 ? 6.964 -3.174 -2.294 1.00 96.81 100 VAL A CA 1
ATOM 788 C C . VAL A 1 100 ? 6.322 -2.173 -1.350 1.00 96.81 100 VAL A C 1
ATOM 790 O O . VAL A 1 100 ? 7.011 -1.304 -0.825 1.00 96.81 100 VAL A O 1
ATOM 793 N N . TYR A 1 101 ? 5.019 -2.300 -1.137 1.00 95.81 101 TYR A N 1
ATOM 794 C CA . TYR A 1 101 ? 4.305 -1.639 -0.054 1.00 95.81 101 TYR A CA 1
ATOM 795 C C . TYR A 1 101 ? 3.828 -2.692 0.932 1.00 95.81 101 TYR A C 1
ATOM 797 O O . TYR A 1 101 ? 3.157 -3.645 0.536 1.00 95.81 101 TYR A O 1
ATOM 805 N N . THR A 1 102 ? 4.130 -2.475 2.206 1.00 96.12 102 THR A N 1
ATOM 806 C CA . THR A 1 102 ? 3.673 -3.326 3.307 1.00 96.12 102 THR A CA 1
ATOM 807 C C . THR A 1 102 ? 3.040 -2.451 4.375 1.00 96.12 102 THR A C 1
ATOM 809 O O . THR A 1 102 ? 3.654 -1.483 4.818 1.00 96.12 102 THR A O 1
ATOM 812 N N . GLY A 1 103 ? 1.815 -2.767 4.770 1.00 93.56 103 GLY A N 1
ATOM 813 C CA . GLY A 1 103 ? 1.070 -2.066 5.803 1.00 93.56 103 GLY A CA 1
ATOM 814 C C . GLY A 1 103 ? 1.333 -2.630 7.196 1.00 93.56 103 GLY A C 1
ATOM 815 O O . GLY A 1 103 ? 1.399 -3.843 7.398 1.00 93.56 103 GLY A O 1
ATOM 816 N N . ASP A 1 104 ? 1.440 -1.729 8.166 1.00 89.44 104 ASP A N 1
ATOM 817 C CA . ASP A 1 104 ? 1.437 -2.011 9.595 1.00 89.44 104 ASP A CA 1
ATOM 818 C C . ASP A 1 104 ? 0.127 -1.481 10.219 1.00 89.44 104 ASP A C 1
ATOM 820 O O . ASP A 1 104 ? -0.008 -0.273 10.463 1.00 89.44 104 ASP A O 1
ATOM 824 N N . PRO A 1 105 ? -0.844 -2.366 10.513 1.00 81.25 105 PRO A N 1
ATOM 825 C CA . PRO A 1 105 ? -2.139 -1.977 11.066 1.00 81.25 105 PRO A CA 1
ATOM 826 C C . PRO A 1 105 ? -2.062 -1.572 12.546 1.00 81.25 105 PRO A C 1
ATOM 828 O O . PRO A 1 105 ? -3.028 -1.039 13.089 1.00 81.25 105 PRO A O 1
ATOM 831 N N . TYR A 1 106 ? -0.934 -1.812 13.225 1.00 81.12 106 TYR A N 1
ATOM 832 C CA . TYR A 1 106 ? -0.722 -1.393 14.613 1.00 81.12 106 TYR A CA 1
ATOM 833 C C . TYR A 1 106 ? -0.228 0.053 14.702 1.00 81.12 106 TYR A C 1
ATOM 835 O O . TYR A 1 106 ? -0.492 0.722 15.705 1.00 81.12 106 TYR A O 1
ATOM 843 N N . CYS A 1 107 ? 0.467 0.518 13.661 1.00 79.94 107 CYS A N 1
ATOM 844 C CA . CYS A 1 107 ? 1.018 1.869 13.555 1.00 79.94 107 CYS A CA 1
ATOM 845 C C . CYS A 1 107 ? 0.238 2.772 12.581 1.00 79.94 107 CYS A C 1
ATOM 847 O O . CYS A 1 107 ? 0.441 3.981 12.604 1.00 79.94 107 CYS A O 1
ATOM 849 N N . PHE A 1 108 ? -0.687 2.219 11.783 1.00 78.12 108 PHE A N 1
ATOM 850 C CA . PHE A 1 108 ? -1.424 2.930 10.723 1.00 78.12 108 PHE A CA 1
ATOM 851 C C . PHE A 1 108 ? -0.499 3.534 9.655 1.00 78.12 108 PHE A C 1
ATOM 853 O O . PHE A 1 108 ? -0.703 4.658 9.174 1.00 78.12 108 PHE A O 1
ATOM 860 N N . GLU A 1 109 ? 0.534 2.779 9.286 1.00 88.69 109 GLU A N 1
ATOM 861 C CA . GLU A 1 109 ? 1.579 3.201 8.355 1.00 88.69 109 GLU A CA 1
ATOM 862 C C . GLU A 1 109 ? 1.831 2.137 7.290 1.00 88.69 109 GLU A C 1
ATOM 864 O O . GLU A 1 109 ? 1.709 0.943 7.543 1.00 88.69 109 GLU A O 1
ATOM 869 N N . PHE A 1 110 ? 2.164 2.572 6.081 1.00 94.19 110 PHE A N 1
ATOM 870 C CA . PHE A 1 110 ? 2.756 1.733 5.051 1.00 94.19 110 PHE A CA 1
ATOM 871 C C . PHE A 1 110 ? 4.245 2.025 4.958 1.00 94.19 110 PHE A C 1
ATOM 873 O O . PHE A 1 110 ? 4.655 3.183 5.002 1.00 94.19 110 PHE A O 1
ATOM 880 N N . THR A 1 111 ? 5.026 0.989 4.702 1.00 95.75 111 THR A N 1
ATOM 881 C CA . THR A 1 111 ? 6.426 1.107 4.317 1.00 95.75 111 THR A CA 1
ATOM 882 C C . THR A 1 111 ? 6.546 0.846 2.819 1.00 95.75 111 THR A C 1
ATOM 884 O O . THR A 1 111 ? 6.217 -0.241 2.342 1.00 95.75 111 THR A O 1
ATOM 887 N N . LEU A 1 112 ? 7.027 1.845 2.076 1.00 95.88 112 LEU A N 1
ATOM 888 C CA . LEU A 1 112 ? 7.471 1.714 0.689 1.00 95.88 112 LEU A CA 1
ATOM 889 C C . LEU A 1 112 ? 8.935 1.278 0.681 1.00 95.88 112 LEU A C 1
ATOM 891 O O . LEU A 1 112 ? 9.806 2.033 1.110 1.00 95.88 112 LEU A O 1
ATOM 895 N N . GLN A 1 113 ? 9.217 0.113 0.112 1.00 96.62 113 GLN A N 1
ATOM 896 C CA . GLN A 1 113 ? 10.565 -0.355 -0.183 1.00 96.62 113 GLN A CA 1
ATOM 897 C C . GLN A 1 113 ? 10.785 -0.429 -1.692 1.00 96.62 113 GLN A C 1
ATOM 899 O O . GLN A 1 113 ? 9.953 -0.953 -2.431 1.00 96.62 113 GLN A O 1
ATOM 904 N N . THR A 1 114 ? 11.930 0.057 -2.167 1.00 96.19 114 THR A N 1
ATOM 905 C CA . THR A 1 114 ? 12.358 -0.164 -3.556 1.00 96.19 114 THR A CA 1
ATOM 906 C C . THR A 1 114 ? 13.690 -0.884 -3.588 1.00 96.19 114 THR A C 1
ATOM 908 O O . THR A 1 114 ? 14.547 -0.659 -2.737 1.00 96.19 114 THR A O 1
ATOM 911 N N . HIS A 1 115 ? 13.866 -1.754 -4.575 1.00 95.44 115 HIS A N 1
ATOM 912 C CA . HIS A 1 115 ? 15.108 -2.465 -4.840 1.00 95.44 115 HIS A CA 1
ATOM 913 C C . HIS A 1 115 ? 15.387 -2.408 -6.339 1.00 95.44 115 HIS A C 1
ATOM 915 O O . HIS A 1 115 ? 14.562 -2.849 -7.136 1.00 95.44 115 HIS A O 1
ATOM 921 N N . ASN A 1 116 ? 16.534 -1.870 -6.746 1.00 91.50 116 ASN A N 1
ATOM 922 C CA . ASN A 1 116 ? 16.905 -1.823 -8.161 1.00 91.50 116 ASN A CA 1
ATOM 923 C C . ASN A 1 116 ? 17.890 -2.938 -8.544 1.00 91.50 116 ASN A C 1
ATOM 925 O O . ASN A 1 116 ? 18.497 -3.597 -7.701 1.00 91.50 116 ASN A O 1
ATOM 929 N N . TYR A 1 117 ? 18.103 -3.110 -9.846 1.00 89.44 117 TYR A N 1
ATOM 930 C CA . TYR A 1 117 ? 18.983 -4.148 -10.390 1.00 89.44 117 TYR A CA 1
ATOM 931 C C . TYR A 1 117 ? 20.469 -4.007 -10.014 1.00 89.44 117 TYR A C 1
ATOM 933 O O . TYR A 1 117 ? 21.231 -4.952 -10.218 1.00 89.44 117 TYR A O 1
ATOM 941 N N . VAL A 1 118 ? 20.899 -2.857 -9.475 1.00 88.88 118 VAL A N 1
ATOM 942 C CA . VAL A 1 118 ? 22.264 -2.666 -8.949 1.00 88.88 118 VAL A CA 1
ATOM 943 C C . VAL A 1 118 ? 22.375 -2.980 -7.452 1.00 88.88 118 VAL A C 1
ATOM 945 O O . VAL A 1 118 ? 23.456 -2.842 -6.881 1.00 88.88 118 VAL A O 1
ATOM 948 N N . GLY A 1 119 ? 21.284 -3.420 -6.819 1.00 86.62 119 GLY A N 1
ATOM 949 C CA . GLY A 1 119 ? 21.236 -3.812 -5.411 1.00 86.62 119 GLY A CA 1
ATOM 950 C C . GLY A 1 119 ? 21.029 -2.654 -4.433 1.00 86.62 119 GLY A C 1
ATOM 951 O O . GLY A 1 119 ? 21.221 -2.838 -3.232 1.00 86.62 119 GLY A O 1
ATOM 952 N N . ALA A 1 120 ? 20.675 -1.456 -4.911 1.00 90.88 120 ALA A N 1
ATOM 953 C CA . ALA A 1 120 ? 20.334 -0.344 -4.030 1.00 90.88 120 ALA A CA 1
ATOM 954 C C . ALA A 1 120 ? 18.916 -0.526 -3.482 1.00 90.88 120 ALA A C 1
ATOM 956 O O . ALA A 1 120 ? 17.996 -0.839 -4.240 1.00 90.88 120 ALA A O 1
ATOM 957 N N . VAL A 1 121 ? 18.766 -0.292 -2.177 1.00 93.94 121 VAL A N 1
ATOM 958 C CA . VAL A 1 121 ? 17.494 -0.359 -1.455 1.00 93.94 121 VAL A CA 1
ATOM 959 C C . VAL A 1 121 ? 17.155 1.014 -0.893 1.00 93.94 121 VAL A C 1
ATOM 961 O O . VAL A 1 121 ? 18.029 1.682 -0.334 1.00 93.94 121 VAL A O 1
ATOM 964 N N . THR A 1 122 ? 15.896 1.422 -1.015 1.00 94.44 122 THR A N 1
ATOM 965 C CA . THR A 1 122 ? 15.344 2.575 -0.292 1.00 94.44 122 THR A CA 1
ATOM 966 C C . THR A 1 122 ? 14.115 2.156 0.495 1.00 94.44 122 THR A C 1
ATOM 968 O O . THR A 1 122 ? 13.425 1.218 0.104 1.00 94.44 122 THR A O 1
ATOM 971 N N . GLU A 1 123 ? 13.854 2.863 1.591 1.00 95.00 123 GLU A N 1
ATOM 972 C CA . GLU A 1 123 ? 12.716 2.625 2.473 1.00 95.00 123 GLU A CA 1
ATOM 973 C C . GLU A 1 123 ? 12.126 3.966 2.917 1.00 95.00 123 GLU A C 1
ATOM 975 O O . GLU A 1 123 ? 12.879 4.892 3.240 1.00 95.00 123 GLU A O 1
ATOM 980 N N . VAL A 1 124 ? 10.800 4.089 2.873 1.00 93.81 124 VAL A N 1
ATOM 981 C CA . VAL A 1 124 ? 10.063 5.296 3.264 1.00 93.81 124 VAL A CA 1
ATOM 982 C C . VAL A 1 124 ? 8.738 4.903 3.906 1.00 93.81 124 VAL A C 1
ATOM 984 O O . VAL A 1 124 ? 7.920 4.246 3.264 1.00 93.81 124 VAL A O 1
ATOM 987 N N . ASP A 1 125 ? 8.492 5.386 5.121 1.00 91.69 125 ASP A N 1
ATOM 988 C CA . ASP A 1 125 ? 7.215 5.198 5.808 1.00 91.69 125 ASP A CA 1
ATOM 989 C C . ASP A 1 125 ? 6.214 6.311 5.480 1.00 91.69 125 ASP A C 1
ATOM 991 O O . ASP A 1 125 ? 6.565 7.485 5.288 1.00 91.69 125 ASP A O 1
ATOM 995 N N . VAL A 1 126 ? 4.937 5.945 5.428 1.00 88.12 126 VAL A N 1
ATOM 996 C CA . VAL A 1 126 ? 3.830 6.853 5.144 1.00 88.12 126 VAL A CA 1
ATOM 997 C C . VAL A 1 126 ? 2.578 6.456 5.911 1.00 88.12 126 VAL A C 1
ATOM 999 O O . VAL A 1 126 ? 2.069 5.348 5.795 1.00 88.12 126 VAL A O 1
ATOM 1002 N N . ALA A 1 127 ? 2.037 7.402 6.673 1.00 82.25 127 ALA A N 1
ATOM 1003 C CA . ALA A 1 127 ? 0.767 7.214 7.360 1.00 82.25 127 ALA A CA 1
ATOM 1004 C C . ALA A 1 127 ? -0.384 6.982 6.366 1.00 82.25 127 ALA A C 1
ATOM 1006 O O . ALA A 1 127 ? -0.448 7.651 5.331 1.00 82.25 127 ALA A O 1
ATOM 1007 N N . TYR A 1 128 ? -1.333 6.113 6.723 1.00 82.50 128 TYR A N 1
ATOM 1008 C CA . TYR A 1 128 ? -2.460 5.697 5.871 1.00 82.50 128 TYR A CA 1
ATOM 1009 C C . TYR A 1 128 ? -3.200 6.871 5.223 1.00 82.50 128 TYR A C 1
ATOM 1011 O O . TYR A 1 128 ? -3.377 6.910 4.011 1.00 82.50 128 TYR A O 1
ATOM 1019 N N . HIS A 1 129 ? -3.534 7.897 6.010 1.00 74.69 129 HIS A N 1
ATOM 1020 C CA . HIS A 1 129 ? -4.265 9.078 5.536 1.00 74.69 129 HIS A CA 1
ATOM 1021 C C . HIS A 1 129 ? -3.508 9.931 4.501 1.00 74.69 129 HIS A C 1
ATOM 1023 O O . HIS A 1 129 ? -4.101 10.827 3.902 1.00 74.69 129 HIS A O 1
ATOM 1029 N N . LYS A 1 130 ? -2.204 9.698 4.305 1.00 79.00 130 LYS A N 1
ATOM 1030 C CA . LYS A 1 130 ? -1.373 10.403 3.317 1.00 79.00 130 LYS A CA 1
ATOM 1031 C C . LYS A 1 130 ? -1.145 9.594 2.045 1.00 79.00 130 LYS A C 1
ATOM 1033 O O . LYS A 1 130 ? -0.679 10.180 1.067 1.00 79.00 130 LYS A O 1
ATOM 1038 N N . LEU A 1 131 ? -1.417 8.286 2.053 1.00 81.38 131 LEU A N 1
ATOM 1039 C CA . LEU A 1 131 ? -1.177 7.428 0.899 1.00 81.38 131 LEU A CA 1
ATOM 1040 C C . LEU A 1 131 ? -2.305 7.596 -0.124 1.00 81.38 131 LEU A C 1
ATOM 1042 O O . LEU A 1 131 ? -3.312 6.898 -0.097 1.00 81.38 131 LEU A O 1
ATOM 1046 N N . THR A 1 132 ? -2.124 8.558 -1.024 1.00 79.75 132 THR A N 1
ATOM 1047 C CA . THR A 1 132 ? -2.982 8.783 -2.193 1.00 79.75 132 THR A CA 1
ATOM 1048 C C . THR A 1 132 ? -2.281 8.316 -3.472 1.00 79.75 132 THR A C 1
ATOM 1050 O O . THR A 1 132 ? -1.049 8.192 -3.465 1.00 79.75 132 THR A O 1
ATOM 1053 N N . PRO A 1 133 ? -3.002 8.139 -4.596 1.00 81.75 133 PRO A N 1
ATOM 1054 C CA . PRO A 1 133 ? -2.378 7.894 -5.900 1.00 81.75 133 PRO A CA 1
ATOM 1055 C C . PRO A 1 133 ? -1.291 8.925 -6.238 1.00 81.75 133 PRO A C 1
ATOM 1057 O O . PRO A 1 133 ? -0.177 8.568 -6.600 1.00 81.75 133 PRO A O 1
ATOM 1060 N N . VAL A 1 134 ? -1.543 10.213 -5.978 1.00 79.31 134 VAL A N 1
ATOM 1061 C CA . VAL A 1 134 ? -0.555 11.287 -6.192 1.00 79.31 134 VAL A CA 1
ATOM 1062 C C . VAL A 1 134 ? 0.693 11.104 -5.321 1.00 79.31 134 VAL A C 1
ATOM 1064 O O . VAL A 1 134 ? 1.820 11.314 -5.780 1.00 79.31 134 VAL A O 1
ATOM 1067 N N . TRP A 1 135 ? 0.519 10.717 -4.050 1.00 84.44 135 TRP A N 1
ATOM 1068 C CA . TRP A 1 135 ? 1.656 10.407 -3.182 1.00 84.44 135 TRP A CA 1
ATOM 1069 C C . TRP A 1 135 ? 2.460 9.242 -3.753 1.00 84.44 135 TRP A C 1
ATOM 1071 O O . TRP A 1 135 ? 3.687 9.332 -3.840 1.00 84.44 135 TRP A O 1
ATOM 1081 N N . PHE A 1 136 ? 1.772 8.176 -4.162 1.00 84.69 136 PHE A N 1
ATOM 1082 C CA . PHE A 1 136 ? 2.377 7.004 -4.778 1.00 84.69 136 PHE A CA 1
ATOM 1083 C C . PHE A 1 136 ? 3.193 7.406 -6.009 1.00 84.69 136 PHE A C 1
ATOM 1085 O O . PHE A 1 136 ? 4.397 7.147 -6.054 1.00 84.69 136 PHE A O 1
ATOM 1092 N N . HIS A 1 137 ? 2.582 8.135 -6.948 1.00 86.38 137 HIS A N 1
ATOM 1093 C CA . HIS A 1 137 ? 3.226 8.611 -8.173 1.00 86.38 137 HIS A CA 1
ATOM 1094 C C . HIS A 1 137 ? 4.501 9.373 -7.853 1.00 86.38 137 HIS A C 1
ATOM 1096 O O . HIS A 1 137 ? 5.574 9.009 -8.323 1.00 86.38 137 HIS A O 1
ATOM 1102 N N . ARG A 1 138 ? 4.424 10.384 -6.980 1.00 83.62 138 ARG A N 1
ATOM 1103 C CA . ARG A 1 138 ? 5.577 11.234 -6.653 1.00 83.62 138 ARG A CA 1
ATOM 1104 C C . ARG A 1 138 ? 6.756 10.444 -6.085 1.00 83.62 138 ARG A C 1
ATOM 1106 O O . ARG A 1 138 ? 7.905 10.773 -6.378 1.00 83.62 138 ARG A O 1
ATOM 1113 N N . ASN A 1 139 ? 6.488 9.443 -5.249 1.00 86.50 139 ASN A N 1
ATOM 1114 C CA . ASN A 1 139 ? 7.542 8.691 -4.566 1.00 86.50 139 ASN A CA 1
ATOM 1115 C C . ASN A 1 139 ? 8.097 7.550 -5.428 1.00 86.50 139 ASN A C 1
ATOM 1117 O O . ASN A 1 139 ? 9.299 7.285 -5.388 1.00 86.50 139 ASN A O 1
ATOM 1121 N N . VAL A 1 140 ? 7.263 6.937 -6.265 1.00 90.31 140 VAL A N 1
ATOM 1122 C CA . VAL A 1 140 ? 7.665 5.831 -7.141 1.00 90.31 140 VAL A CA 1
ATOM 1123 C C . VAL A 1 140 ? 8.271 6.336 -8.459 1.00 90.31 140 VAL A C 1
ATOM 1125 O O . VAL A 1 140 ? 9.206 5.723 -8.973 1.00 90.31 140 VAL A O 1
ATOM 1128 N N . LEU A 1 141 ? 7.851 7.497 -8.975 1.00 89.69 141 LEU A N 1
ATOM 1129 C CA . LEU A 1 141 ? 8.321 8.045 -10.256 1.00 89.69 141 LEU A CA 1
ATOM 1130 C C . LEU A 1 141 ? 9.839 8.265 -10.289 1.00 89.69 141 LEU A C 1
ATOM 1132 O O . LEU A 1 141 ? 10.480 7.985 -11.302 1.00 89.69 141 LEU A O 1
ATOM 1136 N N . SER A 1 142 ? 10.445 8.722 -9.186 1.00 86.44 142 SER A N 1
ATOM 1137 C CA . SER A 1 142 ? 11.906 8.901 -9.137 1.00 86.44 142 SER A CA 1
ATOM 1138 C C . SER A 1 142 ? 12.652 7.572 -9.280 1.00 86.44 142 SER A C 1
ATOM 1140 O O . SER A 1 142 ? 13.666 7.497 -9.971 1.00 86.44 142 SER A O 1
ATOM 1142 N N . PHE A 1 143 ? 12.116 6.506 -8.680 1.00 90.81 143 PHE A N 1
ATOM 1143 C CA . PHE A 1 143 ? 12.673 5.167 -8.794 1.00 90.81 143 PHE A CA 1
ATOM 1144 C C . PHE A 1 143 ? 12.495 4.625 -10.212 1.00 90.81 143 PHE A C 1
ATOM 1146 O O . PHE A 1 143 ? 13.449 4.088 -10.775 1.00 90.81 143 PHE A O 1
ATOM 1153 N N . LEU A 1 144 ? 11.305 4.795 -10.795 1.00 93.25 144 LEU A N 1
ATOM 1154 C CA . LEU A 1 144 ? 10.991 4.334 -12.146 1.00 93.25 144 LEU A CA 1
ATOM 1155 C C . LEU A 1 144 ? 11.889 5.001 -13.190 1.00 93.25 144 LEU A C 1
ATOM 1157 O O . LEU A 1 144 ? 12.568 4.315 -13.948 1.00 93.25 144 LEU A O 1
ATOM 1161 N N . THR A 1 145 ? 11.971 6.330 -13.166 1.00 90.94 145 THR A N 1
ATOM 1162 C CA . THR A 1 145 ? 12.786 7.105 -14.117 1.00 90.94 145 THR A CA 1
ATOM 1163 C C . THR A 1 145 ? 14.284 6.831 -13.974 1.00 90.94 145 THR A C 1
ATOM 1165 O O . THR A 1 145 ? 15.000 6.790 -14.973 1.00 90.94 145 THR A O 1
ATOM 1168 N N . ALA A 1 146 ? 14.777 6.599 -12.752 1.00 89.69 146 ALA A N 1
ATOM 1169 C CA . ALA A 1 146 ? 16.179 6.255 -12.522 1.00 89.69 146 ALA A CA 1
ATOM 1170 C C . ALA A 1 146 ? 16.514 4.801 -12.897 1.00 89.69 146 ALA A C 1
ATOM 1172 O O . ALA A 1 146 ? 17.625 4.525 -13.355 1.00 89.69 146 ALA A O 1
ATOM 1173 N N . SER A 1 147 ? 15.583 3.867 -12.679 1.00 92.00 147 SER A N 1
ATOM 1174 C CA . SER A 1 147 ? 15.814 2.431 -12.889 1.00 92.00 147 SER A CA 1
ATOM 1175 C C . SER A 1 147 ? 15.543 1.984 -14.325 1.00 92.00 147 SER A C 1
ATOM 1177 O O . SER A 1 147 ? 16.172 1.024 -14.771 1.00 92.00 147 SER A O 1
ATOM 1179 N N . PHE A 1 148 ? 14.650 2.680 -15.035 1.00 92.62 148 PHE A N 1
ATOM 1180 C CA . PHE A 1 148 ? 14.184 2.348 -16.387 1.00 92.62 148 PHE A CA 1
ATOM 1181 C C . PHE A 1 148 ? 14.213 3.598 -17.292 1.00 92.62 148 PHE A C 1
ATOM 1183 O O . PHE A 1 148 ? 13.166 4.089 -17.715 1.00 92.62 148 PHE A O 1
ATOM 1190 N N . PRO A 1 149 ? 15.401 4.169 -17.565 1.00 90.62 149 PRO A N 1
ATOM 1191 C CA . PRO A 1 149 ? 15.538 5.462 -18.243 1.00 90.62 149 PRO A CA 1
ATOM 1192 C C . PRO A 1 149 ? 15.058 5.468 -19.702 1.00 90.62 149 PRO A C 1
ATOM 1194 O O . PRO A 1 149 ? 14.912 6.535 -20.294 1.00 90.62 149 PRO A O 1
ATOM 1197 N N . GLU A 1 150 ? 14.868 4.299 -20.312 1.00 91.06 150 GLU A N 1
ATOM 1198 C 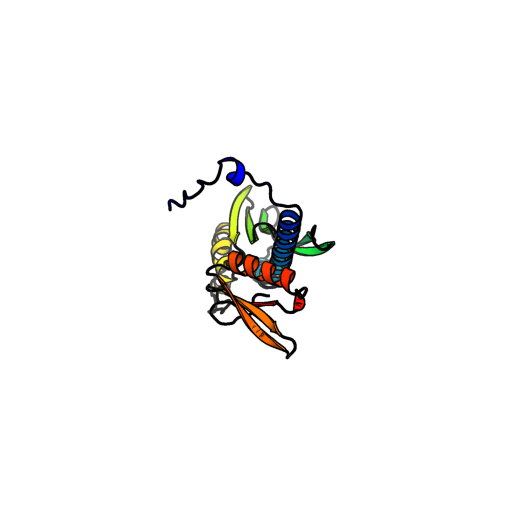CA . GLU A 1 150 ? 14.344 4.153 -21.670 1.00 91.06 150 GLU A CA 1
ATOM 1199 C C . GLU A 1 150 ? 12.811 4.125 -21.752 1.00 91.06 150 GLU A C 1
ATOM 1201 O O . GLU A 1 150 ? 12.273 4.120 -22.859 1.00 91.06 150 GLU A O 1
ATOM 1206 N N . VAL A 1 151 ? 12.123 4.063 -20.609 1.00 93.00 151 VAL A N 1
ATOM 1207 C CA . VAL A 1 151 ? 10.663 3.981 -20.524 1.00 93.00 151 VAL A CA 1
ATOM 1208 C C . VAL A 1 151 ? 10.091 5.375 -20.289 1.00 93.00 151 VAL A C 1
ATOM 1210 O O . VAL A 1 151 ? 10.570 6.120 -19.435 1.00 93.00 151 VAL A O 1
ATOM 1213 N N . ASP A 1 152 ? 9.062 5.729 -21.055 1.00 90.06 152 ASP A N 1
ATOM 1214 C CA . ASP A 1 152 ? 8.345 6.987 -20.880 1.00 90.06 152 ASP A CA 1
ATOM 1215 C C . ASP A 1 152 ? 7.237 6.819 -19.832 1.00 90.06 152 ASP A C 1
ATOM 1217 O O . ASP A 1 152 ? 6.284 6.074 -20.036 1.00 90.06 152 ASP A O 1
ATOM 1221 N N . PHE A 1 153 ? 7.385 7.505 -18.697 1.00 89.31 153 PHE A N 1
ATOM 1222 C CA . PHE A 1 153 ? 6.399 7.534 -17.611 1.00 89.31 153 PHE A CA 1
ATOM 1223 C C . PHE A 1 153 ? 5.621 8.858 -17.563 1.00 89.31 153 PHE A C 1
ATOM 1225 O O . PHE A 1 153 ? 5.028 9.175 -16.534 1.00 89.31 153 PHE A O 1
ATOM 1232 N N . SER A 1 154 ? 5.651 9.669 -18.626 1.00 82.56 154 SER A N 1
ATOM 1233 C CA . SER A 1 154 ? 4.945 10.959 -18.658 1.00 82.56 154 SER A CA 1
ATOM 1234 C C . SER A 1 154 ? 3.437 10.806 -18.449 1.00 82.56 154 SER A C 1
ATOM 1236 O O . SER A 1 154 ? 2.889 11.510 -17.606 1.00 82.56 154 SER A O 1
ATOM 1238 N N . ASP A 1 155 ? 2.807 9.810 -19.074 1.00 75.44 155 ASP A N 1
ATOM 1239 C CA . ASP A 1 155 ? 1.379 9.496 -18.888 1.00 75.44 155 ASP A CA 1
ATOM 1240 C C . ASP A 1 155 ? 1.039 9.056 -17.449 1.00 75.44 155 ASP A C 1
ATOM 1242 O O . ASP A 1 155 ? -0.085 9.221 -16.990 1.00 75.44 155 ASP A O 1
ATOM 1246 N N . PHE A 1 156 ? 2.015 8.522 -16.704 1.00 77.50 156 PHE A N 1
ATOM 1247 C CA . PHE A 1 156 ? 1.872 8.214 -15.275 1.00 77.50 156 PHE A CA 1
ATOM 1248 C C . PHE A 1 156 ? 2.107 9.444 -14.383 1.00 77.50 156 PHE A C 1
ATOM 1250 O O . PHE A 1 156 ? 1.676 9.473 -13.236 1.00 77.50 156 PHE A O 1
ATOM 1257 N N . ALA A 1 157 ? 2.807 10.460 -14.892 1.00 63.41 157 ALA A N 1
ATOM 1258 C CA . ALA A 1 157 ? 3.055 11.719 -14.195 1.00 63.41 157 ALA A CA 1
ATOM 1259 C C . ALA A 1 157 ? 1.930 12.749 -14.403 1.00 63.41 157 ALA A C 1
ATOM 1261 O O . ALA A 1 157 ? 1.832 13.699 -13.621 1.00 63.41 157 ALA A O 1
ATOM 1262 N N . GLU A 1 158 ? 1.096 12.580 -15.434 1.00 59.66 158 GLU A N 1
ATOM 1263 C CA . GLU A 1 158 ? -0.125 13.358 -15.636 1.00 59.66 158 GLU A CA 1
ATOM 1264 C C . GLU A 1 158 ? -1.192 12.903 -14.640 1.00 59.66 158 GLU A C 1
ATOM 1266 O O . GLU A 1 158 ? -2.074 12.097 -14.926 1.00 59.66 158 GLU A O 1
ATOM 1271 N N . THR A 1 159 ? -1.112 13.435 -13.424 1.00 55.25 159 THR A N 1
ATOM 1272 C CA . THR A 1 159 ? -2.240 13.384 -12.506 1.00 55.25 159 THR A CA 1
ATOM 1273 C C . THR A 1 159 ? -3.362 14.207 -13.134 1.00 55.25 159 THR A C 1
ATOM 1275 O O . THR A 1 159 ? -3.308 15.441 -13.104 1.00 55.25 159 THR A O 1
ATOM 1278 N N . GLU A 1 160 ? -4.400 13.552 -13.671 1.00 52.38 160 GLU A N 1
ATOM 1279 C CA . GLU A 1 160 ? -5.734 14.150 -13.588 1.00 52.38 160 GLU A CA 1
ATOM 1280 C C . GLU A 1 160 ? -5.914 14.600 -12.130 1.00 52.38 160 GLU A C 1
ATOM 1282 O O . GLU A 1 160 ? -5.359 13.964 -11.229 1.00 52.38 160 GLU A O 1
ATOM 1287 N N . ASP A 1 161 ? -6.582 15.733 -11.891 1.00 47.59 161 ASP A N 1
ATOM 1288 C CA . ASP A 1 161 ? -6.933 16.203 -10.545 1.00 47.59 161 ASP A CA 1
ATOM 1289 C C . ASP A 1 161 ? -7.843 15.152 -9.886 1.00 47.59 161 ASP A C 1
ATOM 1291 O O . ASP A 1 161 ? -9.063 15.306 -9.801 1.00 47.59 161 ASP A O 1
ATOM 1295 N N . ASP A 1 162 ? -7.254 14.034 -9.482 1.00 45.38 162 ASP A N 1
ATOM 1296 C CA . ASP A 1 162 ? -7.950 12.884 -8.973 1.00 45.38 162 ASP A CA 1
ATOM 1297 C C . ASP A 1 162 ? -8.236 13.248 -7.531 1.00 45.38 162 ASP A C 1
ATOM 1299 O O . ASP A 1 162 ? -7.354 13.325 -6.668 1.00 45.38 162 ASP A O 1
ATOM 1303 N N . GLN A 1 163 ? -9.498 13.591 -7.304 1.00 47.66 163 GLN A N 1
ATOM 1304 C CA . GLN A 1 163 ? -10.054 13.996 -6.026 1.00 47.66 163 GLN A CA 1
ATOM 1305 C C . GLN A 1 163 ? -10.128 12.801 -5.064 1.00 47.66 163 GLN A C 1
ATOM 1307 O O . GLN A 1 163 ? -11.120 12.624 -4.357 1.00 47.66 163 GLN A O 1
ATOM 1312 N N . TRP A 1 164 ? -9.041 12.036 -4.927 1.00 49.56 164 TRP A N 1
ATOM 1313 C CA . TRP A 1 164 ? -8.672 11.457 -3.641 1.00 49.56 164 TRP A CA 1
ATOM 1314 C C . TRP A 1 164 ? -8.293 12.612 -2.727 1.00 49.56 164 TRP A C 1
ATOM 1316 O O . TRP A 1 164 ? -7.131 12.868 -2.412 1.00 49.56 164 TRP A O 1
ATOM 1326 N N . LEU A 1 165 ? -9.324 13.373 -2.360 1.00 50.94 165 LEU A N 1
ATOM 1327 C CA . LEU A 1 165 ? -9.278 14.402 -1.352 1.00 50.94 165 LEU A CA 1
ATOM 1328 C C . LEU A 1 165 ? -8.608 13.728 -0.152 1.00 50.94 165 LEU A C 1
ATOM 1330 O O . LEU A 1 165 ? -9.147 12.783 0.424 1.00 50.94 165 LEU A O 1
ATOM 1334 N N . VAL A 1 166 ? -7.397 14.151 0.186 1.00 56.16 166 VAL A N 1
ATOM 1335 C CA . VAL A 1 166 ? -6.728 13.709 1.408 1.00 56.16 166 VAL A CA 1
ATOM 1336 C C . VAL A 1 166 ? -7.758 13.853 2.523 1.00 56.16 166 VAL A C 1
ATOM 1338 O O . VAL A 1 166 ? -8.428 14.886 2.609 1.00 56.16 166 VAL A O 1
ATOM 1341 N N . MET A 1 167 ? -8.030 12.785 3.274 1.00 60.53 167 MET A N 1
ATOM 1342 C CA . MET A 1 167 ? -8.942 12.898 4.408 1.00 60.53 167 MET A CA 1
ATOM 1343 C C . MET A 1 167 ? -8.265 13.829 5.400 1.00 60.53 167 MET A C 1
ATOM 1345 O O . MET A 1 167 ? -7.228 13.504 5.978 1.00 60.53 167 MET A O 1
ATOM 1349 N N . GLU A 1 168 ? -8.797 15.040 5.491 1.00 63.66 168 GLU A N 1
ATOM 1350 C CA . GLU A 1 168 ? -8.214 16.120 6.263 1.00 63.66 168 GLU A CA 1
ATOM 1351 C C . GLU A 1 168 ? -9.108 16.385 7.463 1.00 63.66 168 GLU A C 1
ATOM 1353 O O . GLU A 1 168 ? -10.336 16.449 7.349 1.00 63.66 168 GLU A O 1
ATOM 1358 N N . GLY A 1 169 ? -8.466 16.549 8.616 1.00 64.38 169 GLY A N 1
ATOM 1359 C CA . GLY A 1 169 ? -9.155 16.930 9.832 1.00 64.38 169 GLY A CA 1
ATOM 1360 C C . GLY A 1 169 ? -9.811 18.316 9.724 1.00 64.38 169 GLY A C 1
ATOM 1361 O O . GLY A 1 169 ? -9.479 19.106 8.830 1.00 64.38 169 GLY A O 1
ATOM 1362 N N . PRO A 1 170 ? -10.731 18.637 10.641 1.00 76.56 170 PRO A N 1
ATOM 1363 C CA . PRO A 1 170 ? -11.160 17.790 11.751 1.00 76.56 170 PRO A CA 1
ATOM 1364 C C . PRO A 1 170 ? -12.057 16.630 11.293 1.00 76.56 170 PRO A C 1
ATOM 1366 O O . PRO A 1 170 ? -12.863 16.767 10.381 1.00 76.56 170 PRO A O 1
ATOM 1369 N N . PHE A 1 171 ? -11.889 15.480 11.931 1.00 77.50 171 PHE A N 1
ATOM 1370 C CA . PHE A 1 171 ? -12.681 14.273 11.745 1.00 77.50 171 PHE A CA 1
ATOM 1371 C C . PHE A 1 171 ? -13.834 14.245 12.742 1.00 77.50 171 PHE A C 1
ATOM 1373 O O . PHE A 1 171 ? -13.664 14.612 13.905 1.00 77.50 171 PHE A O 1
ATOM 1380 N N . THR A 1 172 ? -14.993 13.767 12.312 1.00 82.44 172 THR A N 1
ATOM 1381 C CA . THR A 1 172 ? -16.215 13.684 13.109 1.00 82.44 172 THR A CA 1
ATOM 1382 C C . THR A 1 172 ? -16.586 12.228 13.348 1.00 82.44 172 THR A C 1
ATOM 1384 O O . THR A 1 172 ? -16.679 11.438 12.418 1.00 82.44 172 THR A O 1
ATOM 1387 N N . VAL A 1 173 ? -16.842 11.866 14.599 1.00 79.69 173 VAL A N 1
ATOM 1388 C CA . VAL A 1 173 ? -17.339 10.544 14.983 1.00 79.69 173 VAL A CA 1
ATOM 1389 C C . VAL A 1 173 ? -18.849 10.640 15.160 1.00 79.69 173 VAL A C 1
ATOM 1391 O O . VAL A 1 173 ? -19.323 11.447 15.965 1.00 79.69 173 VAL A O 1
ATOM 1394 N N . LYS A 1 174 ? -19.607 9.820 14.434 1.00 83.19 174 LYS A N 1
ATOM 1395 C CA . LYS A 1 174 ? -21.069 9.768 14.471 1.00 83.19 174 LYS A CA 1
ATOM 1396 C C . LYS A 1 174 ? -21.570 8.394 14.891 1.00 83.19 174 LYS A C 1
ATOM 1398 O O . LYS A 1 174 ? -20.989 7.381 14.522 1.00 83.19 174 LYS A O 1
ATOM 1403 N N . LEU A 1 175 ? -22.670 8.368 15.634 1.00 80.31 175 LEU A N 1
ATOM 1404 C CA . LEU A 1 175 ? -23.362 7.149 16.044 1.00 80.31 175 LEU A CA 1
ATOM 1405 C C . LEU A 1 175 ? -24.784 7.154 15.477 1.00 80.31 175 LEU A C 1
ATOM 1407 O O . LEU A 1 175 ? -25.493 8.151 15.619 1.00 80.31 175 LEU A O 1
ATOM 1411 N N . GLU A 1 176 ? -25.184 6.054 14.849 1.00 77.81 176 GLU A N 1
ATOM 1412 C CA . GLU A 1 176 ? -26.553 5.825 14.386 1.00 77.81 176 GLU A CA 1
ATOM 1413 C C . GLU A 1 176 ? -27.475 5.514 15.571 1.00 77.81 176 GLU A C 1
ATOM 1415 O O . GLU A 1 176 ? -27.218 4.598 16.363 1.00 77.81 176 GLU A O 1
ATOM 1420 N N . ASP A 1 177 ? -28.550 6.283 15.705 1.00 74.94 177 ASP A N 1
ATOM 1421 C CA . ASP A 1 177 ? -29.564 6.068 16.729 1.00 74.94 177 ASP A CA 1
ATOM 1422 C C . ASP A 1 177 ? -30.596 4.994 16.327 1.00 74.94 177 ASP A C 1
ATOM 1424 O O . ASP A 1 177 ? -30.523 4.366 15.272 1.00 74.94 177 ASP A O 1
ATOM 1428 N N . GLU A 1 178 ? -31.568 4.719 17.202 1.00 72.62 178 GLU A N 1
ATOM 1429 C CA . GLU A 1 178 ? -32.618 3.718 16.942 1.00 72.62 178 GLU A CA 1
ATOM 1430 C C . GLU A 1 178 ? -33.564 4.099 15.788 1.00 72.62 178 GLU A C 1
ATOM 1432 O O . GLU A 1 178 ? -34.301 3.242 15.296 1.00 72.62 178 GLU A O 1
ATOM 1437 N N . SER A 1 179 ? -33.548 5.363 15.358 1.00 73.94 179 SER A N 1
ATOM 1438 C CA . SER A 1 179 ? -34.357 5.888 14.253 1.00 73.94 179 SER A CA 1
ATOM 1439 C C . SER A 1 179 ? -33.629 5.802 12.907 1.00 73.94 179 SER A C 1
ATOM 1441 O O . SER A 1 179 ? -34.256 6.038 11.874 1.00 73.94 179 SER A O 1
ATOM 1443 N N . GLY A 1 180 ? -32.339 5.446 12.915 1.00 72.06 180 GLY A N 1
ATOM 1444 C CA . GLY A 1 180 ? -31.464 5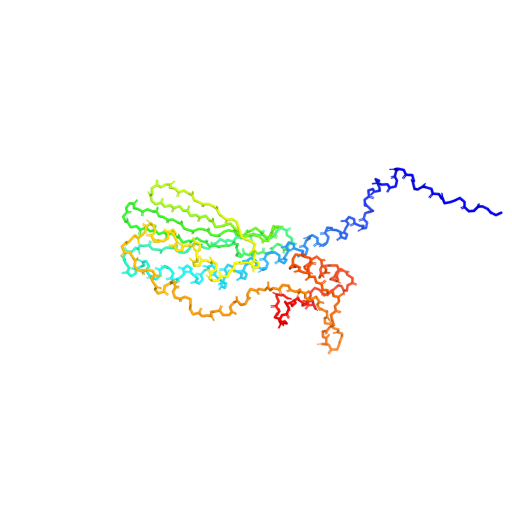.448 11.741 1.00 72.06 180 GLY A CA 1
ATOM 1445 C C . GLY A 1 180 ? -30.795 6.800 11.469 1.00 72.06 180 GLY A C 1
ATOM 1446 O O . GLY A 1 180 ? -30.186 6.971 10.413 1.00 72.06 180 GLY A O 1
ATOM 1447 N N . ASP A 1 181 ? -30.908 7.768 12.387 1.00 79.25 181 ASP A N 1
ATOM 1448 C CA . ASP A 1 181 ? -30.282 9.083 12.248 1.00 79.25 181 ASP A CA 1
ATOM 1449 C C . ASP A 1 181 ? -28.885 9.094 12.889 1.00 79.25 181 ASP A C 1
ATOM 1451 O O . ASP A 1 181 ? -28.653 8.519 13.953 1.00 79.25 181 ASP A O 1
ATOM 1455 N N . TYR A 1 182 ? -27.932 9.783 12.254 1.00 80.06 182 TYR A N 1
ATOM 1456 C CA . TYR A 1 182 ? -26.558 9.893 12.751 1.00 80.06 182 TYR A CA 1
ATOM 1457 C C . TYR A 1 182 ? -26.376 11.124 13.641 1.00 80.06 182 TYR A C 1
ATOM 1459 O O . TYR A 1 182 ? -26.572 12.259 13.198 1.00 80.06 182 TYR A O 1
ATOM 1467 N N . GLN A 1 183 ? -25.910 10.913 14.872 1.00 81.88 183 GLN A N 1
ATOM 1468 C CA . GLN A 1 183 ? -25.567 11.985 15.807 1.00 81.88 183 GLN A CA 1
ATOM 1469 C C . GLN A 1 183 ? -24.056 12.091 15.988 1.00 81.88 183 GLN A C 1
ATOM 1471 O O . GLN A 1 183 ? -23.388 11.097 16.265 1.00 81.88 183 GLN A O 1
ATOM 1476 N N . THR A 1 184 ? -23.514 13.304 15.876 1.00 84.25 184 THR A N 1
ATOM 1477 C CA . THR A 1 184 ? -22.105 13.576 16.183 1.00 84.25 184 THR A CA 1
ATOM 1478 C C . THR A 1 184 ? -21.848 13.400 17.675 1.00 84.25 184 THR A C 1
ATOM 1480 O O . THR A 1 184 ? -22.439 14.095 18.502 1.00 84.25 184 THR A O 1
ATOM 1483 N N . VAL A 1 185 ? -20.937 12.490 18.012 1.00 80.19 185 VAL A N 1
ATOM 1484 C CA . VAL A 1 185 ? -20.549 12.170 19.392 1.00 80.19 185 VAL A CA 1
ATOM 1485 C C . VAL A 1 185 ? -19.153 12.683 19.750 1.00 80.19 185 VAL A C 1
ATOM 1487 O O . VAL A 1 185 ? -18.871 12.876 20.933 1.00 80.19 185 VAL A O 1
ATOM 1490 N N . ALA A 1 186 ? -18.292 12.944 18.760 1.00 79.25 186 ALA A N 1
ATOM 1491 C CA . ALA A 1 186 ? -16.983 13.561 18.967 1.00 79.25 186 ALA A CA 1
ATOM 1492 C C . ALA A 1 186 ? -16.400 14.193 17.693 1.00 79.25 186 ALA A C 1
ATOM 1494 O O . ALA A 1 186 ? -16.817 13.873 16.582 1.00 79.25 186 ALA A O 1
ATOM 1495 N N . GLU A 1 187 ? -15.396 15.051 17.877 1.00 83.12 187 GLU A N 1
ATOM 1496 C CA . GLU A 1 187 ? -14.563 15.632 16.821 1.00 83.12 187 GLU A CA 1
ATOM 1497 C C . GLU A 1 187 ? -13.085 15.517 17.216 1.00 83.12 187 GLU A C 1
ATOM 1499 O O . GLU A 1 187 ? -12.753 15.610 18.402 1.00 83.12 187 GLU A O 1
ATOM 1504 N N . ALA A 1 188 ? -12.197 15.316 16.244 1.00 75.94 188 ALA A N 1
ATOM 1505 C CA . ALA A 1 188 ? -10.758 15.233 16.474 1.00 75.94 188 ALA A CA 1
ATOM 1506 C C . ALA A 1 188 ? -9.955 15.829 15.315 1.00 75.94 188 ALA A C 1
ATOM 1508 O O . ALA A 1 188 ? -10.334 15.694 14.158 1.00 75.94 188 ALA A O 1
ATOM 1509 N N . GLU A 1 189 ? -8.809 16.443 15.597 1.00 72.94 189 GLU A N 1
ATOM 1510 C CA . GLU A 1 189 ? -7.970 17.062 14.557 1.00 72.94 189 GLU A CA 1
ATOM 1511 C C . GLU A 1 189 ? -7.274 16.017 13.677 1.00 72.94 189 GLU A C 1
ATOM 1513 O O . GLU A 1 189 ? -6.952 16.269 12.516 1.00 72.94 189 GLU A O 1
ATOM 1518 N N . THR A 1 190 ? -7.053 14.819 14.222 1.00 65.44 190 THR A N 1
ATOM 1519 C CA . THR A 1 190 ? -6.373 13.722 13.533 1.00 65.44 190 THR A CA 1
ATOM 1520 C C . THR A 1 190 ? -7.241 12.472 13.479 1.00 65.44 190 THR A C 1
ATOM 1522 O O . THR A 1 190 ? -8.036 12.199 14.379 1.00 65.44 190 THR A O 1
ATOM 1525 N N . ILE A 1 191 ? -7.046 11.674 12.428 1.00 64.81 191 ILE A N 1
ATOM 1526 C CA . ILE A 1 191 ? -7.754 10.405 12.239 1.00 64.81 191 ILE A CA 1
ATOM 1527 C C . ILE A 1 191 ? -7.481 9.422 13.389 1.00 64.81 191 ILE A C 1
ATOM 1529 O O . ILE A 1 191 ? -8.385 8.727 13.836 1.00 64.81 191 ILE A O 1
ATOM 1533 N N . GLU A 1 192 ? -6.262 9.422 13.937 1.00 63.03 192 GLU A N 1
ATOM 1534 C CA . GLU A 1 192 ? -5.866 8.556 15.052 1.00 63.03 192 GLU A CA 1
ATOM 1535 C C . GLU A 1 192 ? -6.643 8.890 16.337 1.00 63.03 192 GLU A C 1
ATOM 1537 O O . GLU A 1 192 ? -7.125 8.004 17.047 1.00 63.03 192 GLU A O 1
ATOM 1542 N N . GLU A 1 193 ? -6.800 10.180 16.642 1.00 64.88 193 GLU A N 1
ATOM 1543 C CA . GLU A 1 193 ? -7.625 10.636 17.761 1.00 64.88 193 GLU A CA 1
ATOM 1544 C C . GLU A 1 193 ? -9.107 10.329 17.529 1.00 64.88 193 GLU A C 1
ATOM 1546 O O . GLU A 1 193 ? -9.784 9.864 18.449 1.00 64.88 193 GLU A O 1
ATOM 1551 N N . ALA A 1 194 ? -9.599 10.516 16.303 1.00 70.94 194 ALA A N 1
ATOM 1552 C CA . ALA A 1 194 ? -10.978 10.210 15.936 1.00 70.94 194 ALA A CA 1
ATOM 1553 C C . ALA A 1 194 ? -11.286 8.712 16.109 1.00 70.94 194 ALA A C 1
ATOM 1555 O O . ALA A 1 194 ? -12.292 8.352 16.719 1.00 70.94 194 ALA A O 1
ATOM 1556 N N . MET A 1 195 ? -10.376 7.833 15.681 1.00 68.12 195 MET A N 1
ATOM 1557 C CA . MET A 1 195 ? -10.478 6.382 15.873 1.00 68.12 195 MET A CA 1
ATOM 1558 C C . MET A 1 195 ? -10.431 5.993 17.356 1.00 68.12 195 MET A C 1
ATOM 1560 O O . MET A 1 195 ? -11.228 5.165 17.810 1.00 68.12 195 MET A O 1
ATOM 1564 N N . LYS A 1 196 ? -9.559 6.630 18.156 1.00 66.81 196 LYS A N 1
ATOM 1565 C CA . LYS A 1 196 ? -9.543 6.445 19.619 1.00 66.81 196 LYS A CA 1
ATOM 1566 C C . LYS A 1 196 ? -10.890 6.815 20.236 1.00 66.81 196 LYS A C 1
ATOM 1568 O O . LYS A 1 196 ? -11.370 6.085 21.101 1.00 66.81 196 LYS A O 1
ATOM 1573 N N . MET A 1 197 ? -11.503 7.917 19.802 1.00 70.88 197 MET A N 1
ATOM 1574 C CA . MET A 1 197 ? -12.813 8.357 20.293 1.00 70.88 197 MET A CA 1
ATOM 1575 C C . MET A 1 197 ? -13.942 7.427 19.848 1.00 70.88 197 MET A C 1
ATOM 1577 O O . MET A 1 197 ? -14.706 6.979 20.703 1.00 70.88 197 MET A O 1
ATOM 1581 N N . ALA A 1 198 ? -13.999 7.054 18.567 1.00 67.75 198 ALA A N 1
ATOM 1582 C CA . ALA A 1 198 ? -14.948 6.072 18.035 1.00 67.75 198 ALA A CA 1
ATOM 1583 C C . ALA A 1 198 ? -14.930 4.775 18.849 1.00 67.75 198 ALA A C 1
ATOM 1585 O O . ALA A 1 198 ? -15.972 4.249 19.244 1.00 67.75 198 ALA A O 1
ATOM 1586 N N . SER A 1 199 ? -13.736 4.320 19.225 1.00 63.00 199 SER A N 1
ATOM 1587 C CA . SER A 1 199 ? -13.600 3.120 20.035 1.00 63.00 199 SER A CA 1
ATOM 1588 C C . SER A 1 199 ? -14.158 3.241 21.460 1.00 63.00 199 SER A C 1
ATOM 1590 O O . SER A 1 199 ? -14.742 2.295 22.005 1.00 63.00 199 SER A O 1
ATOM 1592 N N . MET A 1 200 ? -14.055 4.425 22.071 1.00 66.44 200 MET A N 1
ATOM 1593 C CA . MET A 1 200 ? -14.677 4.677 23.376 1.00 66.44 200 MET A CA 1
ATOM 1594 C C . MET A 1 200 ? -16.203 4.561 23.306 1.00 66.44 200 MET A C 1
ATOM 1596 O O . MET A 1 200 ? -16.811 4.037 24.241 1.00 66.44 200 MET A O 1
ATOM 1600 N N . PHE A 1 201 ? -16.808 4.994 22.198 1.00 67.25 201 PHE A N 1
ATOM 1601 C CA . PHE A 1 201 ? -18.254 4.940 22.000 1.00 67.25 201 PHE A CA 1
ATOM 1602 C C . PHE A 1 201 ? -18.763 3.528 21.684 1.00 67.25 201 PHE A C 1
ATOM 1604 O O . PHE A 1 201 ? -19.756 3.118 22.284 1.00 67.25 201 PHE A O 1
ATOM 1611 N N . CYS A 1 202 ? -18.054 2.729 20.877 1.00 62.41 202 CYS A N 1
ATOM 1612 C CA . CYS A 1 202 ? -18.421 1.320 20.650 1.00 62.41 202 CYS A CA 1
ATOM 1613 C C . CYS A 1 202 ? -18.574 0.534 21.953 1.00 62.41 202 CYS A C 1
ATOM 1615 O O . CYS A 1 202 ? -19.526 -0.224 22.121 1.00 62.41 202 CYS A O 1
ATOM 1617 N N . THR A 1 203 ? -17.664 0.759 22.903 1.00 56.56 203 THR A N 1
ATOM 1618 C CA . THR A 1 203 ? -17.678 0.069 24.202 1.00 56.56 203 THR A CA 1
ATOM 1619 C C . THR A 1 203 ? -18.879 0.483 25.061 1.00 56.56 203 THR A C 1
ATOM 1621 O O . THR A 1 203 ? -19.420 -0.326 25.813 1.00 56.56 203 THR A O 1
ATOM 1624 N N . ALA A 1 204 ? -19.301 1.748 24.973 1.00 56.50 204 ALA A N 1
ATOM 1625 C CA . ALA A 1 204 ? -20.428 2.264 25.744 1.00 56.50 204 ALA A CA 1
ATOM 1626 C C . ALA A 1 204 ? -21.785 1.794 25.193 1.00 56.50 204 ALA A C 1
ATOM 1628 O O . ALA A 1 204 ? -22.729 1.640 25.970 1.00 56.50 204 ALA A O 1
ATOM 1629 N N . PHE A 1 205 ? -21.873 1.558 23.879 1.00 58.31 205 PHE A N 1
ATOM 1630 C CA . PHE A 1 205 ? -23.138 1.307 23.183 1.00 58.31 205 PHE A CA 1
ATOM 1631 C C . PHE A 1 205 ? -23.283 -0.104 22.581 1.00 58.31 205 PHE A C 1
ATOM 1633 O O . PHE A 1 205 ? -24.380 -0.452 22.151 1.00 58.31 205 PHE A O 1
ATOM 1640 N N . ASN A 1 206 ? -22.242 -0.952 22.618 1.00 57.47 206 ASN A N 1
ATOM 1641 C CA . ASN A 1 206 ? -22.224 -2.302 22.020 1.00 57.47 206 ASN A CA 1
ATOM 1642 C C . ASN A 1 206 ? -22.670 -2.318 20.544 1.00 57.47 206 ASN A C 1
ATOM 1644 O O . ASN A 1 206 ? -23.393 -3.215 20.114 1.00 57.47 206 ASN A O 1
ATOM 1648 N N . SER A 1 207 ? -22.267 -1.310 19.777 1.00 59.34 207 SER A N 1
ATOM 1649 C CA . SER A 1 207 ? -22.777 -1.070 18.425 1.00 59.34 207 SER A CA 1
ATOM 1650 C C . SER A 1 207 ? -21.655 -0.611 17.497 1.00 59.34 207 SER A C 1
ATOM 1652 O O . SER A 1 207 ? -21.597 0.551 17.096 1.00 59.34 207 SER A O 1
ATOM 1654 N N . GLU A 1 208 ? -20.721 -1.527 17.227 1.00 57.59 208 GLU A N 1
ATOM 1655 C CA . GLU A 1 208 ? -19.586 -1.309 16.314 1.00 57.59 208 GLU A CA 1
ATOM 1656 C C . GLU A 1 208 ? -20.026 -1.042 14.872 1.00 57.59 208 GLU A C 1
ATOM 1658 O O . GLU A 1 208 ? -19.368 -0.302 14.156 1.00 57.59 208 GLU A O 1
ATOM 1663 N N . ASP A 1 209 ? -21.163 -1.601 14.478 1.00 63.09 209 ASP A N 1
ATOM 1664 C CA . ASP A 1 209 ? -21.807 -1.474 13.172 1.00 63.09 209 ASP A CA 1
ATOM 1665 C C . ASP A 1 209 ? -22.544 -0.141 12.962 1.00 63.09 209 ASP A C 1
ATOM 1667 O O . ASP A 1 209 ? -22.942 0.173 11.845 1.00 63.09 209 ASP A O 1
ATOM 1671 N N . LYS A 1 210 ? -22.727 0.645 14.028 1.00 67.19 210 LYS A N 1
ATOM 1672 C CA . LYS A 1 210 ? -23.479 1.912 14.009 1.00 67.19 210 LYS A CA 1
ATOM 1673 C C . LYS A 1 210 ? -22.593 3.150 14.036 1.00 67.19 210 LYS A C 1
ATOM 1675 O O . LYS A 1 210 ? -23.106 4.266 14.120 1.00 67.19 210 LYS A O 1
ATOM 1680 N N . LEU A 1 211 ? -21.278 2.966 14.055 1.00 70.38 211 LEU A N 1
ATOM 1681 C CA . LEU A 1 211 ? -20.322 4.057 14.156 1.00 70.38 211 LEU A CA 1
ATOM 1682 C C . LEU A 1 211 ? -19.795 4.422 12.781 1.00 70.38 211 LEU A C 1
ATOM 1684 O O . LEU A 1 211 ? -19.342 3.562 12.041 1.00 70.38 211 LEU A O 1
ATOM 1688 N N . VAL A 1 212 ? -19.874 5.713 12.477 1.00 77.31 212 VAL A N 1
ATOM 1689 C CA . VAL A 1 212 ? -19.403 6.291 11.226 1.00 77.31 212 VAL A CA 1
ATOM 1690 C C . VAL A 1 212 ? -18.411 7.393 11.548 1.00 77.31 212 VAL A C 1
ATOM 1692 O O . VAL A 1 212 ? -18.703 8.296 12.332 1.00 77.31 212 VAL A O 1
ATOM 1695 N N . LEU A 1 213 ? -17.244 7.339 10.931 1.00 74.69 213 LEU A N 1
ATOM 1696 C CA . LEU A 1 213 ? -16.226 8.372 11.002 1.00 74.69 213 LEU A CA 1
ATOM 1697 C C . LEU A 1 213 ? -16.262 9.183 9.710 1.00 74.69 213 LEU A C 1
ATOM 1699 O O . LEU A 1 213 ? -16.257 8.616 8.625 1.00 74.69 213 LEU A O 1
ATOM 1703 N N . GLU A 1 214 ? -16.312 10.504 9.812 1.00 82.94 214 GLU A N 1
ATOM 1704 C CA . GLU A 1 214 ? -16.293 11.417 8.671 1.00 82.94 214 GLU A CA 1
ATOM 1705 C C . GLU A 1 214 ? -15.081 12.345 8.734 1.00 82.94 214 GLU A C 1
ATOM 1707 O O . GLU A 1 214 ? -14.601 12.676 9.815 1.00 82.94 214 GLU A O 1
ATOM 1712 N N . ASP A 1 215 ? -14.579 12.783 7.585 1.00 75.81 215 ASP A N 1
ATOM 1713 C CA . ASP A 1 215 ? -13.604 13.872 7.509 1.00 75.81 215 ASP A CA 1
ATOM 1714 C C . ASP A 1 215 ? -14.288 15.256 7.569 1.00 75.81 215 ASP A C 1
ATOM 1716 O O . ASP A 1 215 ? -15.518 15.364 7.593 1.00 75.81 215 ASP A O 1
ATOM 1720 N N . ARG A 1 216 ? -13.507 16.344 7.496 1.00 77.19 216 ARG A N 1
ATOM 1721 C CA . ARG A 1 216 ? -14.048 17.719 7.515 1.00 77.19 216 ARG A CA 1
ATOM 1722 C C . ARG A 1 216 ? -15.023 18.034 6.375 1.00 77.19 216 ARG A C 1
ATOM 1724 O O . ARG A 1 216 ? -15.714 19.050 6.415 1.00 77.19 216 ARG A O 1
ATOM 1731 N N . MET A 1 217 ? -15.000 17.232 5.311 1.00 71.75 217 MET A N 1
ATOM 1732 C CA . MET A 1 217 ? -15.853 17.376 4.135 1.00 71.75 217 MET A CA 1
ATOM 1733 C C . MET A 1 217 ? -17.089 16.469 4.197 1.00 71.75 217 MET A C 1
ATOM 1735 O O . MET A 1 217 ? -17.880 16.470 3.254 1.00 71.75 217 MET A O 1
ATOM 1739 N N . GLY A 1 218 ? -17.282 15.728 5.295 1.00 67.62 218 GLY A N 1
ATOM 1740 C CA . GLY A 1 218 ? -18.408 14.815 5.495 1.00 67.62 218 GLY A CA 1
ATOM 1741 C C . GLY A 1 218 ? -18.256 13.477 4.768 1.00 67.62 218 GLY A C 1
ATOM 1742 O O . GLY A 1 218 ? -19.247 12.786 4.530 1.00 67.62 218 GLY A O 1
ATOM 1743 N N . ARG A 1 219 ? -17.037 13.114 4.355 1.00 70.50 219 ARG A N 1
ATOM 1744 C CA . ARG A 1 219 ? -16.758 11.856 3.651 1.00 70.50 219 ARG A CA 1
ATOM 1745 C C . ARG A 1 219 ? -16.539 10.750 4.666 1.00 70.50 219 ARG A C 1
ATOM 1747 O O . ARG A 1 219 ? -15.716 10.911 5.562 1.00 70.50 219 ARG A O 1
ATOM 1754 N N . LYS A 1 220 ? -17.263 9.641 4.509 1.00 67.81 220 LYS A N 1
ATOM 1755 C CA . LYS A 1 220 ? -17.157 8.483 5.401 1.00 67.81 220 LYS A CA 1
ATOM 1756 C C . LYS A 1 220 ? -15.803 7.794 5.226 1.00 67.81 220 LYS A C 1
ATOM 1758 O O . LYS A 1 220 ? -15.412 7.493 4.104 1.00 67.81 220 LYS A O 1
ATOM 1763 N N . VAL A 1 221 ? -15.130 7.563 6.343 1.00 63.25 221 VAL A N 1
ATOM 1764 C CA . VAL A 1 221 ? -13.847 6.867 6.461 1.00 63.25 221 VAL A CA 1
ATOM 1765 C C . VAL A 1 221 ? -14.084 5.396 6.793 1.00 63.25 221 VAL A C 1
ATOM 1767 O O . VAL A 1 221 ? -13.516 4.527 6.151 1.00 63.25 221 VAL A O 1
ATOM 1770 N N . CYS A 1 222 ? -14.969 5.128 7.754 1.00 55.75 222 CYS A N 1
ATOM 1771 C CA . CYS A 1 222 ? -15.467 3.807 8.131 1.00 55.75 222 CYS A CA 1
ATOM 1772 C C . CYS A 1 222 ? -16.822 3.967 8.817 1.00 55.75 222 CYS A C 1
ATOM 1774 O O . CYS A 1 222 ? -16.967 4.993 9.525 1.00 55.75 222 CYS A O 1
#

Foldseek 3Di:
DDDPDPDDDPVVVPPDDDPVRVVLVVLLLLQLLVLLQVLQQVCQVVAQVVLLVVVVVLLVVVPKDKDKAWDWDARPRPRDIGTFHIKIWIDDDQWTKMWTWGGDSSQQKIWIWIAGSVGDIDIDIDHSLPDDNQVVLVVCVVVCCVRPVVTDCVVSVPDDVPPPPRQFDFKWKWFQDPVRDTDTPDTHRDPSVNSSVNSSVCVVPVCNVGIFMAGPVRHTPD

Sequence (222 aa):
MSTAEKIPEFADLYLRPSEKEMKDQRGRYRQAVRIGFVEMERISEEVVIPEFEKVGAILMDAGYDVEIVVFDTESNVCDDLFVCGAGLRISRGHMHSAIVYTGDPYCFEFTLQTHNYVGAVTEVDVAYHKLTPVWFHRNVLSFLTASFPEVDFSDFAETEDDQWLVMEGPFTVKLEDESGDYQTVAEAETIEEAMKMASMFCTAFNSEDKLVLEDRMGRKVC

Organism: NCBI:txid1658618